Protein AF-A0A662HIK4-F1 (afdb_monomer_lite)

Sequence (220 aa):
MFCTTVKAVEYELTYYFEDDFKYANDTEASVNWYIYRSTGDSFNEIVWDPVNTYVHLVKPARYKAAAIYLRNFDMADYIMWKVDFTAYIGGGTGADGLAVAFYHDLGVSSPGWTLGVSGIPGYFIEIDTWKNDWDPLAHHIALMEYSADTAPLHVFAQGLNIRGKWLYVSVTFIREVVTDNIAQGKLTLIVWDNADLVNKEPAGNVIVNETITASFSMDY

Secondary structure (DSSP, 8-state):
-----------------------SSHHHHTTTEEEEESS--TTTEEEEETTTTEEEEE-S-SS--EEEEESS--GGG-SEEEEEEEEE--STT--SEEEEEEEE-S----SSTTTTTTTSSEEEEEEE-S--TT-SSSSEEEEEES-TTSPPSEEEEES---TTSEEEEEEEEEEEEEETTEEEEEEEEEEEEEEETTTTEEEEEEEEEEEEEEEEES--

Foldseek 3Di:
DDDDDPPPPPPPPDDDDDDLQQDPDPVRVVVFKDKAWAVPPQVFAFDADNVLSHTRNGDQDPWTAIDIDTPPDQPLVDQKDKDKDKDAQEDHVSDFWAKDWHLWDDYFDTGHLQNRGAQTFGKIWTQGQDDDPPDPAHTFTAIDGRGSPDDGPGTQDHPDDQHRAIKIKMWMWGFPDDDPQKTKGKIWIWMARHADSVVRGGDHDTPGTDIDIDITRNPD

pLDDT: mean 86.76, std 14.75, range [25.84, 98.81]

Structure (mmCIF, N/CA/C/O backbone):
data_AF-A0A662HIK4-F1
#
_entry.id   AF-A0A662HIK4-F1
#
loop_
_atom_site.group_PDB
_atom_site.id
_atom_site.type_symbol
_atom_site.label_atom_id
_atom_site.label_alt_id
_atom_site.label_comp_id
_atom_site.label_asym_id
_atom_site.label_entity_id
_atom_site.label_seq_id
_atom_site.pdbx_PDB_ins_code
_atom_site.Cartn_x
_atom_site.Cartn_y
_atom_site.Cartn_z
_atom_site.occupancy
_atom_site.B_iso_or_equiv
_atom_site.auth_seq_id
_atom_site.auth_comp_id
_atom_site.auth_asym_id
_atom_site.auth_atom_id
_atom_site.pdbx_PDB_model_num
ATOM 1 N N . MET A 1 1 ? -47.473 6.037 25.472 1.00 36.62 1 MET A N 1
ATOM 2 C CA . MET A 1 1 ? -46.050 5.650 25.430 1.00 36.62 1 MET A CA 1
ATOM 3 C C . MET A 1 1 ? -45.811 5.064 24.053 1.00 36.62 1 MET A C 1
ATOM 5 O O . MET A 1 1 ? -46.271 3.963 23.798 1.00 36.62 1 MET A O 1
ATOM 9 N N . PHE A 1 2 ? -45.237 5.840 23.138 1.00 25.84 2 PHE A N 1
ATOM 10 C CA . PHE A 1 2 ? -44.900 5.356 21.801 1.00 25.84 2 PHE A CA 1
ATOM 11 C C . PHE A 1 2 ? -43.383 5.229 21.741 1.00 25.84 2 PHE A C 1
ATOM 13 O O . PHE A 1 2 ? -42.669 6.226 21.774 1.00 25.84 2 PHE A O 1
ATOM 20 N N . CYS A 1 3 ? -42.915 3.984 21.759 1.00 35.88 3 CYS A N 1
ATOM 21 C CA . CYS A 1 3 ? -41.560 3.626 21.380 1.00 35.88 3 CYS A CA 1
ATOM 22 C C . CYS A 1 3 ? -41.577 3.437 19.864 1.00 35.88 3 CYS A C 1
ATOM 24 O O . CYS A 1 3 ? -42.293 2.571 19.365 1.00 35.88 3 CYS A O 1
ATOM 26 N N . THR A 1 4 ? -40.818 4.260 19.147 1.00 32.38 4 THR A N 1
ATOM 27 C CA . THR A 1 4 ? -40.453 3.982 17.761 1.00 32.38 4 THR A CA 1
ATOM 28 C C . THR A 1 4 ? -38.984 3.605 17.763 1.00 32.38 4 THR A C 1
ATOM 30 O O . THR A 1 4 ? -38.119 4.433 18.038 1.00 32.38 4 THR A O 1
ATOM 33 N N . THR A 1 5 ? -38.709 2.341 17.462 1.00 45.66 5 THR A N 1
ATOM 34 C CA . THR A 1 5 ? -37.396 1.908 16.995 1.00 45.66 5 THR A CA 1
ATOM 35 C C . THR A 1 5 ? -37.256 2.395 15.559 1.00 45.66 5 THR A C 1
ATOM 37 O O . THR A 1 5 ? -37.870 1.841 14.648 1.00 45.66 5 THR A O 1
ATOM 40 N N . VAL A 1 6 ? -36.469 3.448 15.347 1.00 35.94 6 VAL A N 1
ATOM 41 C CA . VAL A 1 6 ? -35.973 3.776 14.010 1.00 35.94 6 VAL A CA 1
ATOM 42 C C . VAL A 1 6 ? -34.852 2.780 13.722 1.00 35.94 6 VAL A C 1
ATOM 44 O O . VAL A 1 6 ? -33.756 2.910 14.258 1.00 35.94 6 VAL A O 1
ATOM 47 N N . LYS A 1 7 ? -35.125 1.748 12.915 1.00 43.22 7 LYS A N 1
ATOM 48 C CA . LYS A 1 7 ? -34.046 1.052 12.208 1.00 43.22 7 LYS A CA 1
ATOM 49 C C . LYS A 1 7 ? -33.527 2.040 11.171 1.00 43.22 7 LYS A C 1
ATOM 51 O O . LYS A 1 7 ? -34.227 2.313 10.198 1.00 43.22 7 LYS A O 1
ATOM 56 N N . ALA A 1 8 ? -32.345 2.600 11.410 1.00 43.69 8 ALA A N 1
ATOM 57 C CA . ALA A 1 8 ? -31.583 3.218 10.342 1.00 43.69 8 ALA A CA 1
ATOM 58 C C . ALA A 1 8 ? -31.366 2.132 9.283 1.00 43.69 8 ALA A C 1
ATOM 60 O O . ALA A 1 8 ? -30.779 1.087 9.555 1.00 43.69 8 ALA A O 1
ATOM 61 N N . VAL A 1 9 ? -31.963 2.329 8.114 1.00 45.00 9 VAL A N 1
ATOM 62 C CA . VAL A 1 9 ? -31.600 1.572 6.924 1.00 45.00 9 VAL A CA 1
ATOM 63 C C . VAL A 1 9 ? -30.271 2.183 6.501 1.00 45.00 9 VAL A C 1
ATOM 65 O O . VAL A 1 9 ? -30.260 3.281 5.948 1.00 45.00 9 VAL A O 1
ATOM 68 N N . GLU A 1 10 ? -29.159 1.547 6.869 1.00 49.81 10 GLU A N 1
ATOM 69 C CA . GLU A 1 10 ? -27.852 1.883 6.309 1.00 49.81 10 GLU A CA 1
ATOM 70 C C . GLU A 1 10 ? -27.924 1.578 4.814 1.00 49.81 10 GLU A C 1
ATOM 72 O O . GLU A 1 10 ? -27.966 0.424 4.391 1.00 49.81 10 GLU A O 1
ATOM 77 N N . TYR A 1 11 ? -28.038 2.627 4.005 1.00 46.00 11 TYR A N 1
ATOM 78 C CA . TYR A 1 11 ? -27.732 2.516 2.592 1.00 46.00 11 TYR A CA 1
ATOM 79 C C . TYR A 1 11 ? -26.212 2.418 2.497 1.00 46.00 11 TYR A C 1
ATOM 81 O O . TYR A 1 11 ? -25.514 3.419 2.635 1.00 46.00 11 TYR A O 1
ATOM 89 N N . GLU A 1 12 ? -25.709 1.200 2.314 1.00 54.81 12 GLU A N 1
ATOM 90 C CA . GLU A 1 12 ? -24.317 0.958 1.957 1.00 54.81 12 GLU A CA 1
ATOM 91 C C . GLU A 1 12 ? -24.123 1.439 0.514 1.00 54.81 12 GLU A C 1
ATOM 93 O O . GLU A 1 12 ? -24.486 0.768 -0.454 1.00 54.81 12 GLU A O 1
ATOM 98 N N . LEU A 1 13 ? -23.653 2.676 0.364 1.00 50.91 13 LEU A N 1
ATOM 99 C CA . LEU A 1 13 ? -23.265 3.223 -0.928 1.00 50.91 13 LEU A CA 1
ATOM 100 C C . LEU A 1 13 ? -21.768 2.960 -1.106 1.00 50.91 13 LEU A C 1
ATOM 102 O O . LEU A 1 13 ? -20.933 3.806 -0.795 1.00 50.91 13 LEU A O 1
ATOM 106 N N . THR A 1 14 ? -21.436 1.753 -1.557 1.00 53.88 14 THR A N 1
ATOM 107 C CA . THR A 1 14 ? -20.053 1.373 -1.857 1.00 53.88 14 THR A CA 1
ATOM 108 C C . THR A 1 14 ? -19.684 1.886 -3.241 1.00 53.88 14 THR A C 1
ATOM 110 O O . THR A 1 14 ? -20.231 1.440 -4.251 1.00 53.88 14 THR A O 1
ATOM 113 N N . TYR A 1 15 ? -18.753 2.835 -3.293 1.00 54.06 15 TYR A N 1
ATOM 114 C CA . TYR A 1 15 ? -18.101 3.238 -4.531 1.00 54.06 15 TYR A CA 1
ATOM 115 C C . TYR A 1 15 ? -16.828 2.413 -4.698 1.00 54.06 15 TYR A C 1
ATOM 117 O O . TYR A 1 15 ? -15.906 2.521 -3.893 1.00 54.06 15 TYR A O 1
ATOM 125 N N . TYR A 1 16 ? -16.779 1.592 -5.744 1.00 60.00 16 TYR A N 1
ATOM 126 C CA . TYR A 1 16 ? -15.549 0.931 -6.160 1.00 60.00 16 TYR A CA 1
ATOM 127 C C . TYR A 1 16 ? -14.823 1.847 -7.139 1.00 60.00 16 TYR A C 1
ATOM 129 O O . TYR A 1 16 ? -15.382 2.227 -8.170 1.00 60.00 16 TYR A O 1
ATOM 137 N N . PHE A 1 17 ? -13.587 2.211 -6.808 1.00 59.94 17 PHE A N 1
ATOM 138 C CA . PHE A 1 17 ? -12.664 2.769 -7.782 1.00 59.94 17 PHE A CA 1
ATOM 139 C C . PHE A 1 17 ? -11.705 1.661 -8.202 1.00 59.94 17 PHE A C 1
ATOM 141 O O . PHE A 1 17 ? -10.741 1.353 -7.506 1.00 59.94 17 PHE A O 1
ATOM 148 N N . GLU A 1 18 ? -12.022 1.029 -9.325 1.00 63.12 18 GLU A N 1
ATOM 149 C CA . GLU A 1 18 ? -11.153 0.061 -9.981 1.00 63.12 18 GLU A CA 1
ATOM 150 C C . GLU A 1 18 ? -10.459 0.780 -11.129 1.00 63.12 18 GLU A C 1
ATOM 152 O O . GLU A 1 18 ? -11.112 1.265 -12.056 1.00 63.12 18 GLU A O 1
ATOM 157 N N . ASP A 1 19 ? -9.137 0.880 -11.066 1.00 65.50 19 ASP A N 1
ATOM 158 C CA . ASP A 1 19 ? -8.368 1.443 -12.161 1.00 65.50 19 ASP A CA 1
ATOM 159 C C . ASP A 1 19 ? -7.109 0.629 -12.424 1.00 65.50 19 ASP A C 1
ATOM 161 O O . ASP A 1 19 ? -6.298 0.346 -11.545 1.00 65.50 19 ASP A O 1
ATOM 165 N N . ASP A 1 20 ? -6.954 0.290 -13.694 1.00 63.75 20 ASP A N 1
ATOM 166 C CA . ASP A 1 20 ? -5.900 -0.552 -14.228 1.00 63.75 20 ASP A CA 1
ATOM 167 C C . ASP A 1 20 ? -4.735 0.276 -14.770 1.00 63.75 20 ASP A C 1
ATOM 169 O O . ASP A 1 20 ? -4.147 -0.109 -15.773 1.00 63.75 20 ASP A O 1
ATOM 173 N N . PHE A 1 21 ? -4.452 1.456 -14.208 1.00 72.56 21 PHE A N 1
ATOM 174 C CA . PHE A 1 21 ? -3.399 2.378 -14.665 1.00 72.56 21 PHE A CA 1
ATOM 175 C C . PHE A 1 21 ? -3.215 2.414 -16.200 1.00 72.56 21 PHE A C 1
ATOM 177 O O . PHE A 1 21 ? -2.095 2.353 -16.717 1.00 72.56 21 PHE A O 1
ATOM 184 N N . LYS A 1 22 ? -4.318 2.499 -16.957 1.00 75.69 22 LYS A N 1
ATOM 185 C CA . LYS A 1 22 ? -4.314 2.513 -18.435 1.00 75.69 22 LYS A CA 1
ATOM 186 C C . LYS A 1 22 ? -4.099 3.929 -18.963 1.00 75.69 22 LYS A C 1
ATOM 188 O O . LYS A 1 22 ? -4.866 4.411 -19.788 1.00 75.69 22 LYS A O 1
ATOM 193 N N . TYR A 1 23 ? -3.057 4.590 -18.474 1.00 77.94 23 TYR A N 1
ATOM 194 C CA . TYR A 1 23 ? -2.758 5.979 -18.800 1.00 77.94 23 TYR A CA 1
ATOM 195 C C . TYR A 1 23 ? -1.612 6.092 -19.800 1.00 77.94 23 TYR A C 1
ATOM 197 O O . TYR A 1 23 ? -0.612 5.378 -19.717 1.00 77.94 23 TYR A O 1
ATOM 205 N N . ALA A 1 24 ? -1.725 7.037 -20.731 1.00 81.44 24 ALA A N 1
ATOM 206 C CA . ALA A 1 24 ? -0.663 7.345 -21.682 1.00 81.44 24 ALA A CA 1
ATOM 207 C C . ALA A 1 24 ? 0.402 8.287 -21.093 1.00 81.44 24 ALA A C 1
ATOM 209 O O . ALA A 1 24 ? 1.521 8.346 -21.605 1.00 81.44 24 ALA A O 1
ATOM 210 N N . ASN A 1 25 ? 0.056 9.069 -20.065 1.00 83.25 25 ASN A N 1
ATOM 211 C CA . ASN A 1 25 ? 0.940 10.044 -19.423 1.00 83.25 25 ASN A CA 1
ATOM 212 C C . ASN A 1 25 ? 0.406 10.496 -18.049 1.00 83.25 25 ASN A C 1
ATOM 214 O O . ASN A 1 25 ? -0.735 10.229 -17.680 1.00 83.25 25 ASN A O 1
ATOM 218 N N . ASP A 1 26 ? 1.233 11.247 -17.320 1.00 84.25 26 ASP A N 1
ATOM 219 C CA . ASP A 1 26 ? 0.899 11.775 -15.994 1.00 84.25 26 ASP A CA 1
ATOM 220 C C . ASP A 1 26 ? -0.298 12.726 -15.985 1.00 84.25 26 ASP A C 1
ATOM 222 O O . ASP A 1 26 ? -1.017 12.757 -14.994 1.00 84.25 26 ASP A O 1
ATOM 226 N N . THR A 1 27 ? -0.530 13.517 -17.039 1.00 88.44 27 THR A N 1
ATOM 227 C CA . THR A 1 27 ? -1.678 14.441 -17.080 1.00 88.44 27 THR A CA 1
ATOM 228 C C . THR A 1 27 ? -2.993 13.673 -17.055 1.00 88.44 27 THR A C 1
ATOM 230 O O . THR A 1 27 ? -3.920 14.077 -16.358 1.00 88.44 27 THR A O 1
ATOM 233 N N . GLU A 1 28 ? -3.054 12.555 -17.773 1.00 87.50 28 GLU A N 1
ATOM 234 C CA . GLU A 1 28 ? -4.212 11.664 -17.782 1.00 87.50 28 GLU A CA 1
ATOM 235 C C . GLU A 1 28 ? -4.398 10.980 -16.421 1.00 87.50 28 GLU A C 1
ATOM 237 O O . GLU A 1 28 ? -5.475 11.058 -15.833 1.00 87.50 28 GLU A O 1
ATOM 242 N N . ALA A 1 29 ? -3.323 10.412 -15.865 1.00 84.19 29 ALA A N 1
ATOM 243 C CA . ALA A 1 29 ? -3.350 9.770 -14.551 1.00 84.19 29 ALA A CA 1
ATOM 244 C C . ALA A 1 29 ? -3.718 10.751 -13.421 1.00 84.19 29 ALA A C 1
ATOM 246 O O . ALA A 1 29 ? -4.433 10.394 -12.483 1.00 84.19 29 ALA A O 1
ATOM 247 N N . SER A 1 30 ? -3.290 12.013 -13.531 1.00 86.00 30 SER A N 1
ATOM 248 C CA . SER A 1 30 ? -3.495 13.052 -12.510 1.00 86.00 30 SER A CA 1
ATOM 249 C C . SER A 1 30 ? -4.956 13.461 -12.309 1.00 86.00 30 SER A C 1
ATOM 251 O O . SER A 1 30 ? -5.265 14.220 -11.387 1.00 86.00 30 SER A O 1
ATOM 253 N N . VAL A 1 31 ? -5.872 12.988 -13.157 1.00 86.38 31 VAL A N 1
ATOM 254 C CA . VAL A 1 31 ? -7.315 13.150 -12.936 1.00 86.38 31 VAL A CA 1
ATOM 255 C C . VAL A 1 31 ? -7.748 12.390 -11.681 1.00 86.38 31 VAL A C 1
ATOM 257 O O . VAL A 1 31 ? -8.483 12.940 -10.863 1.00 86.38 31 VAL A O 1
ATOM 260 N N . ASN A 1 32 ? -7.228 11.175 -11.497 1.00 85.69 32 ASN A N 1
ATOM 261 C CA . ASN A 1 32 ? -7.620 10.271 -10.415 1.00 85.69 32 ASN A CA 1
ATOM 262 C C . ASN A 1 32 ? -6.533 10.082 -9.358 1.00 85.69 32 ASN A C 1
ATOM 264 O O . ASN A 1 32 ? -6.835 9.644 -8.255 1.00 85.69 32 ASN A O 1
ATOM 268 N N . TRP A 1 33 ? -5.284 10.436 -9.659 1.00 88.94 33 TRP A N 1
ATOM 269 C CA . TRP A 1 33 ? -4.151 10.111 -8.803 1.00 88.94 33 TRP A CA 1
ATOM 270 C C . TRP A 1 33 ? -3.277 11.333 -8.499 1.00 88.94 33 TRP A C 1
ATOM 272 O O . TRP A 1 33 ? -2.987 12.148 -9.370 1.00 88.94 33 TRP A O 1
ATOM 282 N N . TYR A 1 34 ? -2.815 11.477 -7.261 1.00 91.94 34 TYR A N 1
ATOM 283 C CA . TYR A 1 34 ? -1.637 12.285 -6.965 1.00 91.94 34 TYR A CA 1
ATOM 284 C C . TYR A 1 34 ? -0.390 11.448 -7.227 1.00 91.94 34 TYR A C 1
ATOM 286 O O . TYR A 1 34 ? -0.319 10.301 -6.798 1.00 91.94 34 TYR A O 1
ATOM 294 N N . ILE A 1 35 ? 0.587 12.027 -7.925 1.00 92.31 35 ILE A N 1
ATOM 295 C CA . ILE A 1 35 ? 1.822 11.355 -8.331 1.00 92.31 35 ILE A CA 1
ATOM 296 C C . ILE A 1 35 ? 2.995 12.059 -7.661 1.00 92.31 35 ILE A C 1
ATOM 298 O O . ILE A 1 35 ? 3.234 13.242 -7.913 1.00 92.31 35 ILE A O 1
ATOM 302 N N . TYR A 1 36 ? 3.756 11.318 -6.864 1.00 96.12 36 TYR A N 1
ATOM 303 C CA . TYR A 1 36 ? 4.944 11.815 -6.185 1.00 96.12 36 TYR A CA 1
ATOM 304 C C . TYR A 1 36 ? 6.166 10.990 -6.572 1.00 96.12 36 TYR A C 1
ATOM 306 O O . TYR A 1 36 ? 6.155 9.760 -6.543 1.00 96.12 36 TYR A O 1
ATOM 314 N N . ARG A 1 37 ? 7.244 11.690 -6.927 1.00 96.62 37 ARG A N 1
ATOM 315 C CA . ARG A 1 37 ? 8.542 11.115 -7.289 1.00 96.62 37 ARG A CA 1
ATOM 316 C C . ARG A 1 37 ? 9.593 11.710 -6.372 1.00 96.62 37 ARG A C 1
ATOM 318 O O . ARG A 1 37 ? 9.736 12.931 -6.351 1.00 96.62 37 ARG A O 1
ATOM 325 N N . SER A 1 38 ? 10.325 10.875 -5.642 1.00 96.62 38 SER A N 1
ATOM 326 C CA . SER A 1 38 ? 11.284 11.359 -4.642 1.00 96.62 38 SER A CA 1
ATOM 327 C C . SER A 1 38 ? 12.459 12.111 -5.270 1.00 96.62 38 SER A C 1
ATOM 329 O O . SER A 1 38 ? 12.955 13.085 -4.706 1.00 96.62 38 SER A O 1
ATOM 331 N N . THR A 1 39 ? 12.876 11.700 -6.473 1.00 94.19 39 THR A N 1
ATOM 332 C CA . THR A 1 39 ? 14.000 12.304 -7.206 1.00 94.19 39 THR A CA 1
ATOM 333 C C . THR A 1 39 ? 13.569 13.080 -8.450 1.00 94.19 39 THR A C 1
ATOM 335 O O . THR A 1 39 ? 14.413 13.654 -9.137 1.00 94.19 39 THR A O 1
ATOM 338 N N . GLY A 1 40 ? 12.268 13.102 -8.757 1.00 93.75 40 GLY A N 1
ATOM 339 C CA . GLY A 1 40 ? 11.739 13.675 -9.997 1.00 93.75 40 GLY A CA 1
ATOM 340 C C . GLY A 1 40 ? 12.100 12.871 -11.255 1.00 93.75 40 GLY A C 1
ATOM 341 O O . GLY A 1 40 ? 11.970 13.379 -12.369 1.00 93.75 40 GLY A O 1
ATOM 342 N N . ASP A 1 41 ? 12.561 11.626 -11.106 1.00 94.88 41 ASP A N 1
ATOM 343 C CA . ASP A 1 41 ? 13.050 10.805 -12.213 1.00 94.88 41 ASP A CA 1
ATOM 344 C C . ASP A 1 41 ? 11.897 10.082 -12.915 1.00 94.88 41 ASP A C 1
ATOM 346 O O . ASP A 1 41 ? 11.571 8.938 -12.611 1.00 94.88 41 ASP A O 1
ATOM 350 N N . SER A 1 42 ? 11.298 10.744 -13.902 1.00 92.12 42 SER A N 1
ATOM 351 C CA . SER A 1 42 ? 10.190 10.193 -14.698 1.00 92.12 42 SER A CA 1
ATOM 352 C C . SER A 1 42 ? 10.538 8.947 -15.526 1.00 92.12 42 SER A C 1
ATOM 354 O O . SER A 1 42 ? 9.637 8.309 -16.065 1.00 92.12 42 SER A O 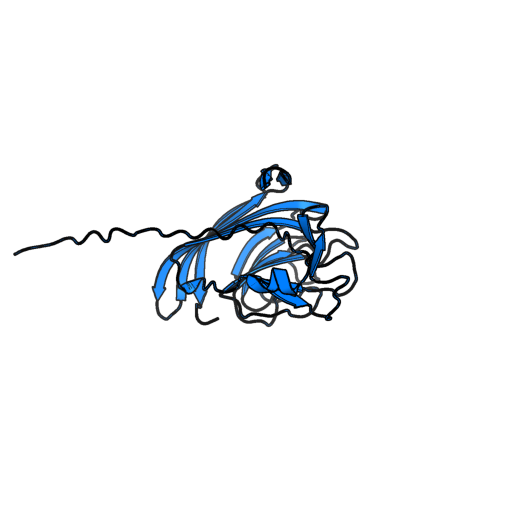1
ATOM 356 N N . PHE A 1 43 ? 11.814 8.555 -15.627 1.00 93.38 43 PHE A N 1
ATOM 357 C CA . PHE A 1 43 ? 12.202 7.321 -16.316 1.00 93.38 43 PHE A CA 1
ATOM 358 C C . PHE A 1 43 ? 12.184 6.093 -15.408 1.00 93.38 43 PHE A C 1
ATOM 360 O O . PHE A 1 43 ? 12.119 4.969 -15.929 1.00 93.38 43 PHE A O 1
ATOM 367 N N . ASN A 1 44 ? 12.260 6.298 -14.088 1.00 95.06 44 ASN A N 1
ATOM 368 C CA . ASN A 1 44 ? 12.425 5.236 -13.095 1.00 95.06 44 ASN A CA 1
ATOM 369 C C . ASN A 1 44 ? 11.428 5.292 -11.933 1.00 95.06 44 ASN A C 1
ATOM 371 O O . ASN A 1 44 ? 11.272 4.278 -11.265 1.00 95.06 44 ASN A O 1
ATOM 375 N N . GLU A 1 45 ? 10.771 6.422 -11.688 1.00 95.31 45 GLU A N 1
ATOM 376 C CA . GLU A 1 45 ? 9.742 6.607 -10.660 1.00 95.31 45 GLU A CA 1
ATOM 377 C C . GLU A 1 45 ? 8.410 6.843 -11.365 1.00 95.31 45 GLU A C 1
ATOM 379 O O . GLU A 1 45 ? 8.333 7.699 -12.244 1.00 95.31 45 GLU A O 1
ATOM 384 N N . ILE A 1 46 ? 7.377 6.090 -10.994 1.00 93.25 46 ILE A N 1
ATOM 385 C CA . ILE A 1 46 ? 6.036 6.135 -11.597 1.00 93.25 46 ILE A CA 1
ATOM 386 C C . ILE A 1 46 ? 6.094 6.069 -13.124 1.00 93.25 46 ILE A C 1
ATOM 388 O O . ILE A 1 46 ? 5.985 7.081 -13.825 1.00 93.25 46 ILE A O 1
ATOM 392 N N . VAL A 1 47 ? 6.303 4.856 -13.632 1.00 91.12 47 VAL A N 1
ATOM 393 C CA . VAL A 1 47 ? 6.377 4.592 -15.069 1.00 91.12 47 VAL A CA 1
ATOM 394 C C . VAL A 1 47 ? 5.276 3.634 -15.476 1.00 91.12 47 VAL A C 1
ATOM 396 O O . VAL A 1 47 ? 5.255 2.483 -15.042 1.00 91.12 47 VAL A O 1
ATOM 399 N N . TRP A 1 48 ? 4.400 4.106 -16.352 1.00 88.75 48 TRP A N 1
ATOM 400 C CA . TRP A 1 48 ? 3.325 3.309 -16.928 1.00 88.75 48 TRP A CA 1
ATOM 401 C C . TRP A 1 48 ? 3.893 2.324 -17.952 1.00 88.75 48 TRP A C 1
ATOM 403 O O . TRP A 1 48 ? 4.642 2.716 -18.852 1.00 88.75 48 TRP A O 1
ATOM 413 N N . ASP A 1 49 ? 3.545 1.047 -17.812 1.00 86.25 49 ASP A N 1
ATOM 414 C CA . ASP A 1 49 ? 3.823 0.013 -18.803 1.00 86.25 49 ASP A CA 1
ATOM 415 C C . ASP A 1 49 ? 2.528 -0.274 -19.580 1.00 86.25 49 ASP A C 1
ATOM 417 O O . ASP A 1 49 ? 1.705 -1.076 -19.135 1.00 86.25 49 ASP A O 1
ATOM 421 N N . PRO A 1 50 ? 2.307 0.371 -20.740 1.00 80.81 50 PRO A N 1
ATOM 422 C CA . PRO A 1 50 ? 1.069 0.203 -21.497 1.00 80.81 50 PRO A CA 1
ATOM 423 C C . PRO A 1 50 ? 0.948 -1.182 -22.147 1.00 80.81 50 PRO A C 1
ATOM 425 O O . PRO A 1 50 ? -0.129 -1.533 -22.621 1.00 80.81 50 PRO A O 1
ATOM 428 N N . VAL A 1 51 ? 2.035 -1.961 -22.203 1.00 84.12 51 VAL A N 1
ATOM 429 C CA . VAL A 1 51 ? 2.025 -3.311 -22.781 1.00 84.12 51 VAL A CA 1
ATOM 430 C C . VAL A 1 51 ? 1.486 -4.302 -21.762 1.00 84.12 51 VAL A C 1
ATOM 432 O O . VAL A 1 51 ? 0.610 -5.100 -22.086 1.00 84.12 51 VAL A O 1
ATOM 435 N N . ASN A 1 52 ? 1.994 -4.234 -20.532 1.00 82.69 52 ASN A N 1
ATOM 436 C CA . ASN A 1 52 ? 1.596 -5.146 -19.463 1.00 82.69 52 ASN A CA 1
ATOM 437 C C . ASN A 1 52 ? 0.485 -4.583 -18.563 1.00 82.69 52 ASN A C 1
ATOM 439 O O . ASN A 1 52 ? -0.044 -5.299 -17.717 1.00 82.69 52 ASN A O 1
ATOM 443 N N . THR A 1 53 ? 0.097 -3.321 -18.764 1.00 82.69 53 THR A N 1
ATOM 444 C CA . THR A 1 53 ? -0.985 -2.623 -18.047 1.00 82.69 53 THR A CA 1
ATOM 445 C C . THR A 1 53 ? -0.789 -2.568 -16.531 1.00 82.69 53 THR A C 1
ATOM 447 O O . THR A 1 53 ? -1.734 -2.716 -15.764 1.00 82.69 53 THR A O 1
ATOM 450 N N . TYR A 1 54 ? 0.453 -2.357 -16.093 1.00 85.00 54 TYR A N 1
ATOM 451 C CA . TYR A 1 54 ? 0.774 -2.062 -14.698 1.00 85.00 54 TYR A CA 1
ATOM 452 C C . TYR A 1 54 ? 1.623 -0.796 -14.592 1.00 85.00 54 TYR A C 1
ATOM 454 O O . TYR A 1 54 ? 2.195 -0.299 -15.568 1.00 85.00 54 TYR A O 1
ATOM 462 N N . VAL A 1 55 ? 1.752 -0.299 -13.367 1.00 89.75 55 VAL A N 1
ATOM 463 C CA . VAL A 1 55 ? 2.682 0.768 -13.019 1.00 89.75 55 VAL A CA 1
ATOM 464 C C . VAL A 1 55 ? 3.936 0.212 -12.370 1.00 89.75 55 VAL A C 1
ATOM 466 O O . VAL A 1 55 ? 3.879 -0.597 -11.447 1.00 89.75 55 VAL A O 1
ATOM 469 N N . HIS A 1 56 ? 5.088 0.712 -12.797 1.00 92.19 56 HIS A N 1
ATOM 470 C CA . HIS A 1 56 ? 6.288 0.651 -11.980 1.00 92.19 56 HIS A CA 1
ATOM 471 C C . HIS A 1 56 ? 6.270 1.822 -11.001 1.00 92.19 56 HIS A C 1
ATOM 473 O O . HIS A 1 56 ? 6.536 2.953 -11.414 1.00 92.19 56 HIS A O 1
ATOM 479 N N . LEU A 1 57 ? 5.990 1.568 -9.717 1.00 93.44 57 LEU A N 1
ATOM 480 C CA . LEU A 1 57 ? 6.218 2.587 -8.685 1.00 93.44 57 LEU A CA 1
ATOM 481 C C . LEU A 1 57 ? 7.687 3.016 -8.719 1.00 93.44 57 LEU A C 1
ATOM 483 O O . LEU A 1 57 ? 8.002 4.195 -8.868 1.00 93.44 57 LEU A O 1
ATOM 487 N N . VAL A 1 58 ? 8.580 2.026 -8.725 1.00 94.69 58 VAL A N 1
ATOM 488 C CA . VAL A 1 58 ? 9.995 2.205 -9.036 1.00 94.69 58 VAL A CA 1
ATOM 489 C C . VAL A 1 58 ? 10.470 1.110 -9.989 1.00 94.69 58 VAL A C 1
ATOM 491 O O . VAL A 1 58 ? 10.085 -0.055 -9.873 1.00 94.69 58 VAL A O 1
ATOM 494 N N . LYS A 1 59 ? 11.310 1.468 -10.959 1.00 93.75 59 LYS A N 1
ATOM 495 C CA . LYS A 1 59 ? 12.070 0.494 -11.754 1.00 93.75 59 LYS A CA 1
ATOM 496 C C . LYS A 1 59 ? 13.289 -0.008 -10.969 1.00 93.75 59 LYS A C 1
ATOM 498 O O . LYS A 1 59 ? 13.676 0.637 -9.997 1.00 93.75 59 LYS A O 1
ATOM 503 N N . PRO A 1 60 ? 13.953 -1.096 -11.415 1.00 92.44 60 PRO A N 1
ATOM 504 C CA . PRO A 1 60 ? 15.213 -1.591 -10.844 1.00 92.44 60 PRO A CA 1
ATOM 505 C C . PRO A 1 60 ? 16.400 -0.613 -10.999 1.00 92.44 60 PRO A C 1
ATOM 507 O O . PRO A 1 60 ? 17.366 -0.872 -11.717 1.00 92.44 60 PRO A O 1
ATOM 510 N N . ALA A 1 61 ? 16.330 0.525 -10.316 1.00 91.88 61 ALA A N 1
ATOM 511 C CA . ALA A 1 61 ? 17.308 1.599 -10.291 1.00 91.88 61 ALA A CA 1
ATOM 512 C C . ALA A 1 61 ? 17.631 1.962 -8.837 1.00 91.88 61 ALA A C 1
ATOM 514 O O . ALA A 1 61 ? 16.825 1.776 -7.929 1.00 91.88 61 ALA A O 1
ATOM 515 N N . ARG A 1 62 ? 18.847 2.462 -8.602 1.00 91.38 62 ARG A N 1
ATOM 516 C CA . ARG A 1 62 ? 19.300 2.801 -7.247 1.00 91.38 62 ARG A CA 1
ATOM 517 C C . ARG A 1 62 ? 18.589 4.045 -6.728 1.00 91.38 62 ARG A C 1
ATOM 519 O O . ARG A 1 62 ? 18.434 5.005 -7.481 1.00 91.38 62 ARG A O 1
ATOM 526 N N . TYR A 1 63 ? 18.287 4.032 -5.430 1.00 91.94 63 TYR A N 1
ATOM 527 C CA . TYR A 1 63 ? 17.773 5.178 -4.681 1.00 91.94 63 TYR A CA 1
ATOM 528 C C . TYR A 1 63 ? 16.544 5.802 -5.346 1.00 91.94 63 TYR A C 1
ATOM 530 O O . TYR A 1 63 ? 16.565 6.968 -5.736 1.00 91.94 63 TYR A O 1
ATOM 538 N N . LYS A 1 64 ? 15.489 4.996 -5.496 1.00 95.75 64 LYS A N 1
ATOM 539 C CA . LYS A 1 64 ? 14.186 5.435 -5.996 1.00 95.75 64 LYS A CA 1
ATOM 540 C C . LYS A 1 64 ? 13.110 5.211 -4.949 1.00 95.75 64 LYS A C 1
ATOM 542 O O . LYS A 1 64 ? 13.116 4.190 -4.270 1.00 95.75 64 LYS A O 1
ATOM 547 N N . ALA A 1 65 ? 12.207 6.175 -4.854 1.00 96.69 65 ALA A N 1
ATOM 548 C CA . ALA A 1 65 ? 10.973 6.091 -4.093 1.00 96.69 65 ALA A CA 1
ATOM 549 C C . ALA A 1 65 ? 9.901 6.888 -4.821 1.00 96.69 65 ALA A C 1
ATOM 551 O O . ALA A 1 65 ? 10.156 7.929 -5.436 1.00 96.69 65 ALA A O 1
ATOM 552 N N . ALA A 1 66 ? 8.683 6.385 -4.755 1.00 96.88 66 ALA A N 1
ATOM 553 C CA . ALA A 1 66 ? 7.559 7.023 -5.392 1.00 96.88 66 ALA A CA 1
ATOM 554 C C . ALA A 1 66 ? 6.277 6.637 -4.674 1.00 96.88 66 ALA A C 1
ATOM 556 O O . ALA A 1 66 ? 6.194 5.554 -4.097 1.00 96.88 66 ALA A O 1
ATOM 557 N N . ALA A 1 67 ? 5.285 7.511 -4.751 1.00 96.00 67 ALA A N 1
ATOM 558 C CA . ALA A 1 67 ? 3.986 7.276 -4.153 1.00 96.00 67 ALA A CA 1
ATOM 559 C C . ALA A 1 67 ? 2.884 7.727 -5.109 1.00 96.00 67 ALA A C 1
ATOM 561 O O . ALA A 1 67 ? 3.025 8.715 -5.840 1.00 9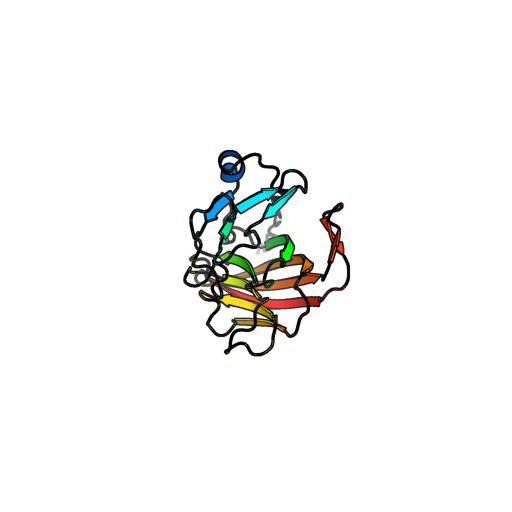6.00 67 ALA A O 1
ATOM 562 N N . ILE A 1 68 ? 1.790 6.972 -5.104 1.00 92.94 68 ILE A N 1
ATOM 563 C CA . ILE A 1 68 ? 0.565 7.293 -5.822 1.00 92.94 68 ILE A CA 1
ATOM 564 C C . ILE A 1 68 ? -0.566 7.273 -4.798 1.00 92.94 68 ILE A C 1
ATOM 566 O O . ILE A 1 68 ? -0.715 6.287 -4.082 1.00 92.94 68 ILE A O 1
ATOM 570 N N . TYR A 1 69 ? -1.366 8.337 -4.753 1.00 91.69 69 TYR A N 1
ATOM 571 C CA . TYR A 1 69 ? -2.520 8.442 -3.854 1.00 91.69 69 TYR A CA 1
ATOM 572 C C . TYR A 1 69 ? -3.791 8.705 -4.638 1.00 91.69 69 TYR A C 1
ATOM 574 O O . TYR A 1 69 ? -3.778 9.491 -5.587 1.00 91.69 69 TYR A O 1
ATOM 582 N N . LEU A 1 70 ? -4.892 8.079 -4.234 1.00 89.06 70 LEU A N 1
ATOM 583 C CA . LEU A 1 70 ? -6.196 8.314 -4.843 1.00 89.06 70 LEU A CA 1
ATOM 584 C C . LEU A 1 70 ? -6.651 9.760 -4.581 1.00 89.06 70 LEU A C 1
ATOM 586 O O . LEU A 1 70 ? -6.511 10.283 -3.477 1.00 89.06 70 LEU A O 1
ATOM 590 N N . ARG A 1 71 ? -7.181 10.425 -5.608 1.00 86.44 71 ARG A N 1
ATOM 591 C CA . ARG A 1 71 ? -7.787 11.759 -5.506 1.00 86.44 71 ARG A CA 1
ATOM 592 C C . ARG A 1 71 ? -9.258 11.663 -5.145 1.00 86.44 71 ARG A C 1
ATOM 594 O O . ARG A 1 71 ? -9.929 10.699 -5.491 1.00 86.44 71 ARG A O 1
ATOM 601 N N . ASN A 1 72 ? -9.773 12.745 -4.560 1.00 81.12 72 ASN A N 1
ATOM 602 C CA . ASN A 1 72 ? -11.201 12.934 -4.284 1.00 81.12 72 ASN A CA 1
ATOM 603 C C . ASN A 1 72 ? -11.807 11.811 -3.427 1.00 81.12 72 ASN A C 1
ATOM 605 O O . ASN A 1 72 ? -12.979 11.474 -3.577 1.00 81.12 72 ASN A O 1
ATOM 609 N N . PHE A 1 73 ? -10.991 11.235 -2.550 1.00 79.62 73 PHE A N 1
ATOM 610 C CA . PHE A 1 73 ? -11.380 10.171 -1.648 1.00 79.62 73 PHE A CA 1
ATOM 611 C C . PHE A 1 73 ? -10.830 10.490 -0.263 1.00 79.62 73 PHE A C 1
ATOM 613 O O . PHE A 1 73 ? -9.622 10.660 -0.110 1.00 79.62 73 PHE A O 1
ATOM 620 N N . ASP A 1 74 ? -11.723 10.586 0.717 1.00 85.06 74 ASP A N 1
ATOM 621 C CA . ASP A 1 74 ? -11.377 10.701 2.128 1.00 85.06 74 ASP A CA 1
ATOM 622 C C . ASP A 1 74 ? -11.851 9.429 2.840 1.00 85.06 74 ASP A C 1
ATOM 624 O O . ASP A 1 74 ? -13.038 9.100 2.843 1.00 85.06 74 ASP A O 1
ATOM 628 N N . MET A 1 75 ? -10.910 8.680 3.417 1.00 85.75 75 MET A N 1
ATOM 629 C CA . MET A 1 75 ? -11.201 7.431 4.125 1.00 85.75 75 MET A CA 1
ATOM 630 C C . MET A 1 75 ? -12.028 7.652 5.395 1.00 85.75 75 MET A C 1
ATOM 632 O O . MET A 1 75 ? -12.679 6.714 5.863 1.00 85.75 75 MET A O 1
ATOM 636 N N . ALA A 1 76 ? -12.015 8.856 5.972 1.00 85.81 76 ALA A N 1
ATOM 637 C CA . ALA A 1 76 ? -12.773 9.181 7.175 1.00 85.81 76 ALA A CA 1
ATOM 638 C C . ALA A 1 76 ? -14.290 9.228 6.921 1.00 85.81 76 ALA A C 1
ATOM 640 O O . ALA A 1 76 ? -15.077 8.972 7.839 1.00 85.81 76 ALA A O 1
ATOM 641 N N . ASP A 1 77 ? -14.716 9.457 5.677 1.00 86.00 77 ASP A N 1
ATOM 642 C CA . ASP A 1 77 ? -16.135 9.526 5.313 1.00 86.00 77 ASP A CA 1
ATOM 643 C C . ASP A 1 77 ? -16.830 8.155 5.334 1.00 86.00 77 ASP A C 1
ATOM 645 O O . ASP A 1 77 ? -18.056 8.072 5.453 1.00 86.00 77 ASP A O 1
ATOM 649 N N . TYR A 1 78 ? -16.068 7.059 5.281 1.00 86.50 78 TYR A N 1
ATOM 650 C CA . TYR A 1 78 ? -16.607 5.712 5.111 1.00 86.50 78 TYR A CA 1
ATOM 651 C C . TYR A 1 78 ? -16.485 4.869 6.384 1.00 86.50 78 TYR A C 1
ATOM 653 O O . TYR A 1 78 ? -15.497 4.911 7.114 1.00 86.50 78 TYR A O 1
ATOM 661 N N . ILE A 1 79 ? -17.520 4.068 6.660 1.00 90.19 79 ILE A N 1
ATOM 662 C CA . ILE A 1 79 ? -17.490 3.064 7.738 1.00 90.19 79 ILE A CA 1
ATOM 663 C C . ILE A 1 79 ? -16.590 1.890 7.344 1.00 90.19 79 ILE A C 1
ATOM 665 O O . ILE A 1 79 ? -15.940 1.306 8.203 1.00 90.19 79 ILE A O 1
ATOM 669 N N . MET A 1 80 ? -16.532 1.560 6.056 1.00 91.06 80 MET A N 1
ATOM 670 C CA . MET A 1 80 ? -15.651 0.532 5.526 1.00 91.06 80 MET A CA 1
ATOM 671 C C . MET A 1 80 ? -14.879 1.072 4.333 1.00 91.06 80 MET A C 1
ATOM 673 O O . MET A 1 80 ? -15.457 1.703 3.450 1.00 91.06 80 MET A O 1
ATOM 677 N N . TRP A 1 81 ? -13.597 0.738 4.270 1.00 90.75 81 TRP A N 1
ATOM 678 C CA . TRP A 1 81 ? -12.814 0.842 3.048 1.00 90.75 81 TRP A CA 1
ATOM 679 C C . TRP A 1 81 ? -12.056 -0.458 2.805 1.00 90.75 81 TRP A C 1
ATOM 681 O O . TRP A 1 81 ? -11.723 -1.200 3.734 1.00 90.75 81 TRP A O 1
ATOM 691 N N . LYS A 1 82 ? -11.807 -0.738 1.527 1.00 92.31 82 LYS A N 1
ATOM 692 C CA . LYS A 1 82 ? -11.054 -1.900 1.074 1.00 92.31 82 LYS A CA 1
ATOM 693 C C . LYS A 1 82 ? -10.129 -1.497 -0.061 1.00 92.31 82 LYS A C 1
ATOM 695 O O . LYS A 1 82 ? -10.556 -0.808 -0.984 1.00 92.31 82 LYS A O 1
ATOM 700 N N . VAL A 1 83 ? -8.887 -1.954 0.012 1.00 91.62 83 VAL A N 1
ATOM 701 C CA . VAL A 1 83 ? -7.891 -1.807 -1.045 1.00 91.62 83 VAL A CA 1
ATOM 702 C C . VAL A 1 83 ? -7.417 -3.197 -1.432 1.00 91.62 83 VAL A C 1
ATOM 704 O O . VAL A 1 83 ? -6.847 -3.916 -0.611 1.00 91.62 83 VAL A O 1
ATOM 707 N N . ASP A 1 84 ? -7.659 -3.551 -2.687 1.00 92.50 84 ASP A N 1
ATOM 708 C CA . ASP A 1 84 ? -7.148 -4.761 -3.312 1.00 92.50 84 ASP A CA 1
ATOM 709 C C . ASP A 1 84 ? -6.154 -4.368 -4.399 1.00 92.50 84 ASP A C 1
ATOM 711 O O . ASP A 1 84 ? -6.439 -3.504 -5.229 1.00 92.50 84 ASP A O 1
ATOM 715 N N . PHE A 1 85 ? -4.980 -4.989 -4.406 1.00 91.62 85 PHE A N 1
ATOM 716 C CA . PHE A 1 85 ? -4.002 -4.751 -5.459 1.00 91.62 85 PHE A CA 1
ATOM 717 C C . PHE A 1 85 ? -3.094 -5.952 -5.681 1.00 91.62 85 PHE A C 1
ATOM 719 O O . PHE A 1 85 ? -2.869 -6.790 -4.806 1.00 91.62 85 PHE A O 1
ATOM 726 N N . THR A 1 86 ? -2.537 -5.996 -6.887 1.00 93.62 86 THR A N 1
ATOM 727 C CA . THR A 1 86 ? -1.491 -6.938 -7.262 1.00 93.62 86 THR A CA 1
ATOM 728 C C . THR A 1 86 ? -0.159 -6.204 -7.345 1.00 93.62 86 THR A C 1
ATOM 730 O O . THR A 1 86 ? -0.054 -5.182 -8.022 1.00 93.62 86 THR A O 1
ATOM 733 N N . ALA A 1 87 ? 0.866 -6.715 -6.669 1.00 92.88 87 ALA A N 1
ATOM 734 C CA . ALA A 1 87 ? 2.190 -6.101 -6.631 1.00 92.88 87 ALA A CA 1
ATOM 735 C C . ALA A 1 87 ? 3.290 -7.115 -6.925 1.00 92.88 87 ALA A C 1
ATOM 737 O O . ALA A 1 87 ? 3.206 -8.274 -6.537 1.00 92.88 87 ALA A O 1
ATOM 738 N N . TYR A 1 88 ? 4.358 -6.659 -7.571 1.00 92.69 88 TYR A N 1
ATOM 739 C CA . TYR A 1 88 ? 5.589 -7.422 -7.731 1.00 92.69 88 TYR A CA 1
ATOM 740 C C . TYR A 1 88 ? 6.739 -6.644 -7.109 1.00 92.69 88 TYR A C 1
ATOM 742 O O . TYR A 1 88 ? 6.998 -5.506 -7.500 1.00 92.69 88 TYR A O 1
ATOM 750 N N . ILE A 1 89 ? 7.461 -7.272 -6.180 1.00 90.50 89 ILE A N 1
ATOM 751 C CA . ILE A 1 89 ? 8.648 -6.678 -5.559 1.00 90.50 89 ILE A CA 1
ATOM 752 C C . ILE A 1 89 ? 9.866 -7.492 -5.991 1.00 90.50 89 ILE A C 1
ATOM 754 O O . ILE A 1 89 ? 10.043 -8.643 -5.594 1.00 90.50 89 ILE A O 1
ATOM 758 N N . GLY A 1 90 ? 10.715 -6.923 -6.845 1.00 85.62 90 GLY A N 1
ATOM 759 C CA . GLY A 1 90 ? 11.877 -7.630 -7.380 1.00 85.62 90 GLY A CA 1
ATOM 760 C C . GLY A 1 90 ? 12.689 -6.819 -8.389 1.00 85.62 90 GLY A C 1
ATOM 761 O O . GLY A 1 90 ? 12.417 -5.651 -8.640 1.00 85.62 90 GLY A O 1
ATOM 762 N N . GLY A 1 91 ? 13.699 -7.463 -8.983 1.00 79.81 91 GLY A N 1
ATOM 763 C CA . GLY A 1 91 ? 14.707 -6.791 -9.812 1.00 79.81 91 GLY A CA 1
ATOM 764 C C . GLY A 1 91 ? 15.793 -6.103 -8.972 1.00 79.81 91 GLY A C 1
ATOM 765 O O . GLY A 1 91 ? 15.576 -5.740 -7.819 1.00 79.81 91 GLY A O 1
ATOM 766 N N . GLY A 1 92 ? 17.004 -5.962 -9.522 1.00 78.75 92 GLY A N 1
ATOM 767 C CA . GLY A 1 92 ? 18.147 -5.443 -8.760 1.00 78.75 92 GLY A CA 1
ATOM 768 C C . GLY A 1 92 ? 18.444 -6.294 -7.517 1.00 78.75 92 GLY A C 1
ATOM 769 O O . GLY A 1 92 ? 18.608 -7.508 -7.622 1.00 78.75 92 GLY A O 1
ATOM 770 N N . THR A 1 93 ? 18.507 -5.664 -6.341 1.00 78.75 93 THR A N 1
ATOM 771 C CA . THR A 1 93 ? 18.658 -6.346 -5.040 1.00 78.75 93 THR A CA 1
ATOM 772 C C . THR A 1 93 ? 17.336 -6.900 -4.499 1.00 78.75 93 THR A C 1
ATOM 774 O O . THR A 1 93 ? 17.362 -7.710 -3.572 1.00 78.75 93 THR A O 1
ATOM 777 N N . GLY A 1 94 ? 16.194 -6.492 -5.066 1.00 78.50 94 GLY A N 1
ATOM 778 C CA . GLY A 1 94 ? 14.857 -6.790 -4.553 1.00 78.50 94 GLY A CA 1
ATOM 779 C C . GLY A 1 94 ? 14.542 -6.089 -3.230 1.00 78.50 94 GLY A C 1
ATOM 780 O O . GLY A 1 94 ? 13.858 -6.683 -2.413 1.00 78.50 94 GLY A O 1
ATOM 781 N N . ALA A 1 95 ? 15.104 -4.897 -3.021 1.00 85.62 95 ALA A N 1
ATOM 782 C CA . ALA A 1 95 ? 14.921 -4.014 -1.870 1.00 85.62 95 ALA A CA 1
ATOM 783 C C . ALA A 1 95 ? 14.326 -2.674 -2.349 1.00 85.62 95 ALA A C 1
ATOM 785 O O . ALA A 1 95 ? 14.489 -2.337 -3.523 1.00 85.62 95 ALA A O 1
ATOM 786 N N . ASP A 1 96 ? 13.698 -1.868 -1.498 1.00 89.31 96 ASP A N 1
ATOM 787 C CA . ASP A 1 96 ? 13.532 -2.054 -0.045 1.00 89.31 96 ASP A CA 1
ATOM 788 C C . ASP A 1 96 ? 12.166 -2.644 0.326 1.00 89.31 96 ASP A C 1
ATOM 790 O O . ASP A 1 96 ? 12.071 -3.470 1.229 1.00 89.31 96 ASP A O 1
ATOM 794 N N . GLY A 1 97 ? 11.125 -2.373 -0.459 1.00 92.75 97 GLY A N 1
ATOM 795 C CA . GLY A 1 97 ? 9.801 -2.944 -0.236 1.00 92.75 97 GLY A CA 1
ATOM 796 C C . GLY A 1 97 ? 8.700 -2.137 -0.905 1.00 92.75 97 GLY A C 1
ATOM 797 O O . GLY A 1 97 ? 8.940 -1.410 -1.872 1.00 92.75 97 GLY A O 1
ATOM 798 N N . LEU A 1 98 ? 7.494 -2.278 -0.369 1.00 94.12 98 LEU A N 1
ATOM 799 C CA . LEU A 1 98 ? 6.296 -1.535 -0.751 1.00 94.12 98 LEU A CA 1
ATOM 800 C C . LEU A 1 98 ? 5.538 -1.136 0.516 1.00 94.12 98 LEU A C 1
ATOM 802 O O . LEU A 1 98 ? 5.563 -1.877 1.491 1.00 94.12 98 LEU A O 1
ATOM 806 N N . ALA A 1 99 ? 4.821 -0.017 0.486 1.00 96.31 99 ALA A N 1
ATOM 807 C CA . ALA A 1 99 ? 3.897 0.360 1.545 1.00 96.31 99 ALA A CA 1
ATOM 808 C C . ALA A 1 99 ? 2.495 0.629 0.985 1.00 96.31 99 ALA A C 1
ATOM 810 O O . ALA A 1 99 ? 2.344 1.106 -0.141 1.00 96.31 99 ALA A O 1
ATOM 811 N N . VAL A 1 100 ? 1.477 0.338 1.792 1.00 96.19 100 VAL A N 1
ATOM 812 C CA . VAL A 1 100 ? 0.079 0.715 1.550 1.00 96.19 100 VAL A CA 1
ATOM 813 C C . VAL A 1 100 ? -0.308 1.722 2.617 1.00 96.19 100 VAL A C 1
ATOM 815 O O . VAL A 1 100 ? -0.480 1.343 3.773 1.00 96.19 100 VAL A O 1
ATOM 818 N N . ALA A 1 101 ? -0.405 2.990 2.236 1.00 95.62 101 ALA A N 1
ATOM 819 C CA . ALA A 1 101 ? -0.704 4.083 3.152 1.00 95.62 101 ALA A CA 1
ATOM 820 C C . ALA A 1 101 ? -2.216 4.347 3.255 1.00 95.62 101 ALA A C 1
ATOM 822 O O . ALA A 1 101 ? -2.940 4.242 2.262 1.00 95.62 101 ALA A O 1
ATOM 823 N N . PHE A 1 102 ? -2.687 4.690 4.454 1.00 94.62 102 PHE A N 1
ATOM 824 C CA . PHE A 1 102 ? -4.078 5.048 4.750 1.00 94.62 102 PHE A CA 1
ATOM 825 C C . PHE A 1 102 ? -4.137 5.959 5.982 1.00 94.62 102 PHE A C 1
ATOM 827 O O . PHE A 1 102 ? -3.325 5.803 6.893 1.00 94.62 102 PHE A O 1
ATOM 834 N N . TYR A 1 103 ? -5.080 6.912 6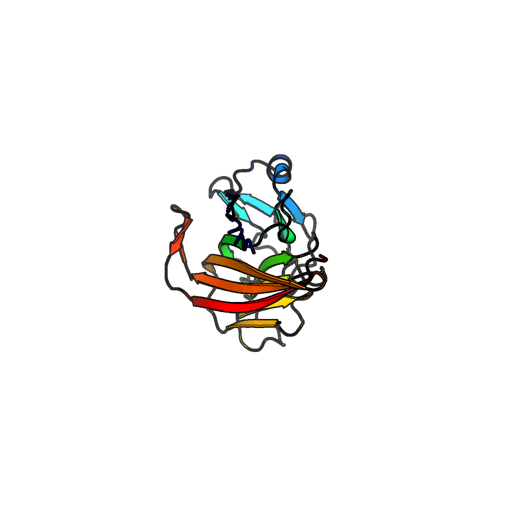.005 1.00 93.81 103 TYR A N 1
ATOM 835 C CA . TYR A 1 103 ? -5.038 8.063 6.928 1.00 93.81 103 TYR A CA 1
ATOM 836 C C . TYR A 1 103 ? -3.618 8.652 6.972 1.00 93.81 103 TYR A C 1
ATOM 838 O O . TYR A 1 103 ? -2.946 8.591 7.999 1.00 93.81 103 TYR A O 1
ATOM 846 N N . HIS A 1 104 ? -3.115 9.058 5.803 1.00 93.94 104 HIS A N 1
ATOM 847 C CA . HIS A 1 104 ? -1.721 9.434 5.575 1.00 93.94 104 HIS A CA 1
ATOM 848 C C . HIS A 1 104 ? -1.641 10.700 4.736 1.00 93.94 104 HIS A C 1
ATOM 850 O O . HIS A 1 104 ? -2.293 10.791 3.691 1.00 93.94 104 HIS A O 1
ATOM 856 N N . ASP A 1 105 ? -0.825 11.649 5.189 1.00 94.12 105 ASP A N 1
ATOM 857 C CA . ASP A 1 105 ? -0.575 12.899 4.485 1.00 94.12 105 ASP A CA 1
ATOM 858 C C . ASP A 1 105 ? 0.021 12.612 3.097 1.00 94.12 105 ASP A C 1
ATOM 860 O O . ASP A 1 105 ? 0.873 11.745 2.898 1.00 94.12 105 ASP A O 1
ATOM 864 N N . LEU A 1 106 ? -0.380 13.395 2.100 1.00 93.88 106 LEU A N 1
ATOM 865 C CA . LEU A 1 106 ? 0.098 13.197 0.735 1.00 93.88 106 LEU A CA 1
ATOM 866 C C . LEU A 1 106 ? 1.581 13.572 0.594 1.00 93.88 106 LEU A C 1
ATOM 868 O O . LEU A 1 106 ? 1.974 14.715 0.841 1.00 93.88 106 LEU A O 1
ATOM 872 N N . GLY A 1 107 ? 2.401 12.659 0.075 1.00 95.50 107 GLY A N 1
ATOM 873 C CA . GLY A 1 107 ? 3.789 12.969 -0.247 1.00 95.50 107 GLY A CA 1
ATOM 874 C C . GLY A 1 107 ? 4.628 11.754 -0.605 1.00 95.50 107 GLY A C 1
ATOM 875 O O . GLY A 1 107 ? 4.139 10.647 -0.758 1.00 95.50 107 GLY A O 1
ATOM 876 N N . VAL A 1 108 ? 5.930 11.962 -0.754 1.00 97.44 108 VAL A N 1
ATOM 877 C CA . VAL A 1 108 ? 6.885 10.857 -0.814 1.00 97.44 108 VAL A CA 1
ATOM 878 C C . VAL A 1 108 ? 8.135 11.259 -0.053 1.00 97.44 108 VAL A C 1
ATOM 880 O O . VAL A 1 108 ? 8.641 12.371 -0.220 1.00 97.44 108 VAL A O 1
ATOM 883 N N . SER A 1 109 ? 8.612 10.368 0.804 1.00 95.56 109 SER A N 1
ATOM 884 C CA . SER A 1 109 ? 9.864 10.542 1.529 1.00 95.56 109 SER A CA 1
ATOM 885 C C . SER A 1 109 ? 11.049 10.016 0.710 1.00 95.56 109 SER A C 1
ATOM 887 O O . SER A 1 109 ? 10.961 9.819 -0.507 1.00 95.56 109 SER A O 1
ATOM 889 N N . SER A 1 110 ? 12.206 9.844 1.346 1.00 93.94 110 SER A N 1
ATOM 890 C CA . SER A 1 110 ? 13.398 9.348 0.663 1.00 93.94 110 SER A CA 1
ATOM 891 C C . SER A 1 110 ? 13.232 7.913 0.123 1.00 93.94 110 SER A C 1
ATOM 893 O O . SER A 1 110 ? 12.316 7.182 0.507 1.00 93.94 110 SER A O 1
ATOM 895 N N . PRO A 1 111 ? 14.134 7.479 -0.769 1.00 93.56 111 PRO A N 1
ATOM 896 C CA . PRO A 1 111 ? 14.372 6.067 -1.060 1.00 93.56 111 PRO A CA 1
ATOM 897 C C . PRO A 1 111 ? 14.947 5.290 0.126 1.00 93.56 111 PRO A C 1
ATOM 899 O O . PRO A 1 111 ? 15.497 5.887 1.052 1.00 93.56 111 PRO A O 1
ATOM 902 N N . GLY A 1 112 ? 14.962 3.960 0.016 1.00 90.94 112 GLY A N 1
ATOM 903 C CA . GLY A 1 112 ? 15.593 3.095 1.009 1.00 90.94 112 GLY A CA 1
ATOM 904 C C . GLY A 1 112 ? 14.588 2.516 1.999 1.00 90.94 112 GLY A C 1
ATOM 905 O O . GLY A 1 112 ? 13.407 2.344 1.695 1.00 90.94 112 GLY A O 1
ATOM 906 N N . TRP A 1 113 ? 15.074 2.318 3.223 1.00 88.12 113 TRP A N 1
ATOM 907 C CA . TRP A 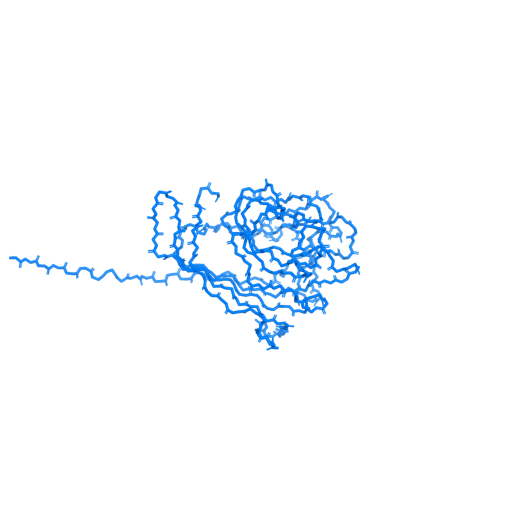1 113 ? 14.313 1.876 4.394 1.00 88.12 113 TRP A CA 1
ATOM 908 C C . TRP A 1 113 ? 13.062 2.715 4.689 1.00 88.12 113 TRP A C 1
ATOM 910 O O . TRP A 1 113 ? 12.163 2.256 5.374 1.00 88.12 113 TRP A O 1
ATOM 920 N N . THR A 1 114 ? 12.972 3.943 4.174 1.00 92.00 114 THR A N 1
ATOM 921 C CA . THR A 1 114 ? 11.803 4.801 4.380 1.00 92.00 114 THR A CA 1
ATOM 922 C C . THR A 1 114 ? 10.580 4.391 3.559 1.00 92.00 114 THR A C 1
ATOM 924 O O . THR A 1 114 ? 9.505 4.949 3.771 1.00 92.00 114 THR A O 1
ATOM 927 N N . LEU A 1 115 ? 10.745 3.490 2.578 1.00 93.81 115 LEU A N 1
ATOM 928 C CA . LEU A 1 115 ? 9.706 3.001 1.656 1.00 93.81 115 LEU A CA 1
ATOM 929 C C . LEU A 1 115 ? 8.903 4.105 0.937 1.00 93.81 115 LEU A C 1
ATOM 931 O O . LEU A 1 115 ? 7.835 3.850 0.388 1.00 93.81 115 LEU A O 1
ATOM 935 N N . GLY A 1 116 ? 9.412 5.340 0.926 1.00 95.19 116 GLY A N 1
ATOM 936 C CA . GLY A 1 116 ? 8.702 6.518 0.433 1.00 95.19 116 GLY A CA 1
ATOM 937 C C . GLY A 1 116 ? 7.611 7.063 1.365 1.00 95.19 116 GLY A C 1
ATOM 938 O O . GLY A 1 116 ? 6.966 8.034 0.982 1.00 95.19 116 GLY A O 1
ATOM 939 N N . VAL A 1 117 ? 7.421 6.514 2.572 1.00 95.81 117 VAL A N 1
ATOM 940 C CA . VAL A 1 117 ? 6.350 6.916 3.511 1.00 95.81 117 VAL A CA 1
ATOM 941 C C . VAL A 1 117 ? 6.848 7.429 4.866 1.00 95.81 117 VAL A C 1
ATOM 943 O O . VAL A 1 117 ? 6.133 8.193 5.509 1.00 95.81 117 VAL A O 1
ATOM 946 N N . SER A 1 118 ? 8.070 7.086 5.298 1.00 94.25 118 SER A N 1
ATOM 947 C CA . SER A 1 118 ? 8.567 7.519 6.616 1.00 94.25 118 SER A CA 1
ATOM 948 C C . SER A 1 118 ? 8.696 9.034 6.759 1.00 94.25 118 SER A C 1
ATOM 950 O O . SER A 1 118 ? 9.146 9.722 5.841 1.00 94.25 118 SER A O 1
ATOM 952 N N . GLY A 1 119 ? 8.379 9.540 7.949 1.00 94.25 119 GLY A N 1
ATOM 953 C CA . GLY A 1 119 ? 8.408 10.961 8.296 1.00 94.25 119 GLY A CA 1
ATOM 954 C C . GLY A 1 119 ? 7.195 11.747 7.796 1.00 94.25 119 GLY A C 1
ATOM 955 O O . GLY A 1 119 ? 7.133 12.957 8.017 1.00 94.25 119 GLY A O 1
ATOM 956 N N . ILE A 1 120 ? 6.246 11.077 7.139 1.00 95.62 120 ILE A N 1
ATOM 957 C CA . ILE A 1 120 ? 4.985 11.655 6.683 1.00 95.62 120 ILE A CA 1
ATOM 958 C C . ILE A 1 120 ? 3.880 11.160 7.633 1.00 95.62 120 ILE A C 1
ATOM 960 O O . ILE A 1 120 ? 3.775 9.946 7.832 1.00 95.62 120 ILE A O 1
ATOM 964 N N . PRO A 1 121 ? 3.102 12.062 8.262 1.00 95.44 121 PRO A N 1
ATOM 965 C CA . PRO A 1 121 ? 2.044 11.690 9.198 1.00 95.44 121 PRO A CA 1
ATOM 966 C C . PRO A 1 121 ? 1.068 10.660 8.631 1.00 95.44 121 PRO A C 1
ATOM 968 O O . PRO A 1 121 ? 0.655 10.767 7.481 1.00 95.44 121 PRO A O 1
ATOM 971 N N . GLY A 1 122 ? 0.725 9.662 9.450 1.00 95.50 122 GLY A N 1
ATOM 972 C CA . GLY A 1 122 ? -0.266 8.649 9.115 1.00 95.50 122 GLY A CA 1
ATOM 973 C C . GLY A 1 122 ? 0.160 7.207 9.324 1.00 95.50 122 GLY A C 1
ATOM 974 O O . GLY A 1 122 ? 1.194 6.925 9.937 1.00 95.50 122 GLY A O 1
ATOM 975 N N . TYR A 1 123 ? -0.648 6.295 8.786 1.00 97.38 123 TYR A N 1
ATOM 976 C CA . TYR A 1 123 ? -0.470 4.853 8.932 1.00 97.38 123 TYR A CA 1
ATOM 977 C C . TYR A 1 123 ? -0.164 4.187 7.601 1.00 97.38 123 TYR A C 1
ATOM 979 O O . TYR A 1 123 ? -0.576 4.632 6.526 1.00 97.38 123 TYR A O 1
ATOM 987 N N . PHE A 1 124 ? 0.557 3.076 7.677 1.00 97.75 124 PHE A N 1
ATOM 988 C CA . PHE A 1 124 ? 0.805 2.246 6.514 1.00 97.75 124 PHE A CA 1
ATOM 989 C C . PHE A 1 124 ? 1.049 0.795 6.904 1.00 97.75 124 PHE A C 1
ATOM 991 O O . PHE A 1 124 ? 1.517 0.491 8.001 1.00 97.75 124 PHE A O 1
ATOM 998 N N . ILE A 1 125 ? 0.741 -0.109 5.980 1.00 98.00 125 ILE A N 1
ATOM 999 C CA . ILE A 1 125 ? 1.237 -1.482 6.032 1.00 98.00 125 ILE A CA 1
ATOM 1000 C C . ILE A 1 125 ? 2.488 -1.545 5.173 1.00 98.00 125 ILE A C 1
ATOM 1002 O O . ILE A 1 125 ? 2.415 -1.310 3.965 1.00 98.00 125 ILE A O 1
ATOM 1006 N N . GLU A 1 126 ? 3.622 -1.865 5.782 1.00 95.12 126 GLU A N 1
ATOM 1007 C CA . GLU A 1 126 ? 4.847 -2.154 5.049 1.00 95.12 126 GLU A CA 1
ATOM 1008 C C . GLU A 1 126 ? 4.892 -3.618 4.626 1.00 95.12 126 GLU A C 1
ATOM 1010 O O . GLU A 1 126 ? 4.510 -4.519 5.369 1.00 95.12 126 GLU A O 1
ATOM 1015 N N . ILE A 1 127 ? 5.375 -3.840 3.414 1.00 94.69 127 ILE A N 1
ATOM 1016 C CA . ILE A 1 127 ? 5.794 -5.125 2.877 1.00 94.69 127 ILE A CA 1
ATOM 1017 C C . ILE A 1 127 ? 7.302 -4.996 2.699 1.00 94.69 127 ILE A C 1
ATOM 1019 O O . ILE A 1 127 ? 7.801 -4.637 1.625 1.00 94.69 127 ILE A O 1
ATOM 1023 N N . ASP A 1 128 ? 8.011 -5.209 3.802 1.00 91.38 128 ASP A N 1
ATOM 1024 C CA . ASP A 1 128 ? 9.447 -5.026 3.887 1.00 91.38 128 ASP A CA 1
ATOM 1025 C C . ASP A 1 128 ? 10.148 -6.242 3.282 1.00 91.38 128 ASP A C 1
ATOM 1027 O O . ASP A 1 128 ? 9.935 -7.401 3.653 1.00 91.38 128 ASP A O 1
ATOM 1031 N N . THR A 1 129 ? 11.002 -5.966 2.306 1.00 89.69 129 THR A N 1
ATOM 1032 C CA . THR A 1 129 ? 11.793 -6.982 1.634 1.00 89.69 129 THR A CA 1
ATOM 1033 C C . THR A 1 129 ? 13.262 -6.889 1.969 1.00 89.69 129 THR A C 1
ATOM 1035 O O . THR A 1 129 ? 14.011 -7.681 1.422 1.00 89.69 129 THR A O 1
ATOM 1038 N N . TRP A 1 130 ? 13.745 -6.000 2.823 1.00 80.81 130 TRP A N 1
ATOM 1039 C CA . TRP A 1 130 ? 15.154 -5.838 3.153 1.00 80.81 130 TRP A CA 1
ATOM 1040 C C . TRP A 1 130 ? 15.392 -5.831 4.658 1.00 80.81 130 TRP A C 1
ATOM 1042 O O . TRP A 1 130 ? 15.023 -4.910 5.361 1.00 80.81 130 TRP A O 1
ATOM 1052 N N . LYS A 1 131 ? 16.134 -6.833 5.140 1.00 73.00 131 LYS A N 1
ATOM 1053 C CA . LYS A 1 131 ? 16.535 -6.866 6.543 1.00 73.00 131 LYS A CA 1
ATOM 1054 C C . LYS A 1 131 ? 17.576 -5.775 6.827 1.00 73.00 131 LYS A C 1
ATOM 1056 O O . LYS A 1 131 ? 18.739 -5.927 6.441 1.00 73.00 131 LYS A O 1
ATOM 1061 N N . ASN A 1 132 ? 17.178 -4.743 7.552 1.00 67.94 132 ASN A N 1
ATOM 1062 C CA . ASN A 1 132 ? 18.061 -3.786 8.204 1.00 67.94 132 ASN A CA 1
ATOM 1063 C C . ASN A 1 132 ? 18.641 -4.377 9.500 1.00 67.94 132 ASN A C 1
ATOM 1065 O O . ASN A 1 132 ? 18.161 -5.379 10.036 1.00 67.94 132 ASN A O 1
ATOM 1069 N N . ASP A 1 133 ? 19.701 -3.759 10.025 1.00 63.34 133 ASP A N 1
ATOM 1070 C CA . ASP A 1 133 ? 20.418 -4.272 11.204 1.00 63.34 133 ASP A CA 1
ATOM 1071 C C . ASP A 1 133 ? 19.544 -4.352 12.474 1.00 63.34 133 ASP A C 1
ATOM 1073 O O . ASP A 1 133 ? 19.867 -5.111 13.391 1.00 63.34 133 ASP A O 1
ATOM 1077 N N . TRP A 1 134 ? 18.428 -3.617 12.516 1.00 62.56 134 TRP A N 1
ATOM 1078 C CA . TRP A 1 134 ? 17.499 -3.556 13.650 1.00 62.56 134 TRP A CA 1
ATOM 1079 C C . TRP A 1 134 ? 16.224 -4.398 13.474 1.00 62.56 134 TRP A C 1
ATOM 1081 O O . TRP A 1 134 ? 15.429 -4.473 14.411 1.00 62.56 134 TRP A O 1
ATOM 1091 N N . ASP A 1 135 ? 16.053 -5.088 12.340 1.00 57.91 135 ASP A N 1
ATOM 1092 C CA . ASP A 1 135 ? 14.834 -5.856 12.065 1.00 57.91 135 ASP A CA 1
ATOM 1093 C C . ASP A 1 135 ? 14.850 -7.242 12.736 1.00 57.91 135 ASP A C 1
ATOM 1095 O O . ASP A 1 135 ? 15.863 -7.962 12.670 1.00 57.91 135 ASP A O 1
ATOM 1099 N N . PRO A 1 136 ? 13.726 -7.670 13.351 1.00 52.06 136 PRO A N 1
ATOM 1100 C CA . PRO A 1 136 ? 13.670 -8.878 14.170 1.00 52.06 136 PRO A CA 1
ATOM 1101 C C . PRO A 1 136 ? 13.959 -10.173 13.385 1.00 52.06 136 PRO A C 1
ATOM 1103 O O . PRO A 1 136 ? 14.650 -11.041 13.920 1.00 52.06 136 PRO A O 1
ATOM 1106 N N . LEU A 1 137 ? 13.531 -10.300 12.118 1.00 59.16 137 LEU A N 1
ATOM 1107 C CA . LEU A 1 137 ? 13.869 -11.379 11.166 1.00 59.16 137 LEU A CA 1
ATOM 1108 C C . LEU A 1 137 ? 13.698 -10.876 9.714 1.00 59.16 137 LEU A C 1
ATOM 1110 O O . LEU A 1 137 ? 12.979 -9.919 9.478 1.00 59.16 137 LEU A O 1
ATOM 1114 N N . ALA A 1 138 ? 14.367 -11.501 8.735 1.00 71.12 138 ALA A N 1
ATOM 1115 C CA . ALA A 1 138 ? 14.332 -11.046 7.337 1.00 71.12 138 ALA A CA 1
ATOM 1116 C C . ALA A 1 138 ? 12.925 -11.120 6.709 1.00 71.12 138 ALA A C 1
ATOM 1118 O O . ALA A 1 138 ? 12.257 -12.133 6.884 1.00 71.12 138 ALA A O 1
ATOM 1119 N N . HIS A 1 139 ? 12.557 -10.093 5.931 1.00 85.88 139 HIS A N 1
ATOM 1120 C CA . HIS A 1 139 ? 11.293 -9.905 5.187 1.00 85.88 139 HIS A CA 1
ATOM 1121 C C . HIS A 1 139 ? 10.041 -10.058 6.056 1.00 85.88 139 HIS A C 1
ATOM 1123 O O . HIS A 1 139 ? 9.676 -11.168 6.466 1.00 85.88 139 HIS A O 1
ATOM 1129 N N . HIS A 1 140 ? 9.333 -8.961 6.284 1.00 90.81 140 HIS A N 1
ATOM 1130 C CA . HIS A 1 140 ? 8.159 -8.934 7.149 1.00 90.81 140 HIS A CA 1
ATOM 1131 C C . HIS A 1 140 ? 7.055 -8.049 6.585 1.00 90.81 140 HIS A C 1
ATOM 1133 O O . HIS A 1 140 ? 7.244 -7.299 5.630 1.00 90.81 140 HIS A O 1
ATOM 1139 N N . ILE A 1 141 ? 5.867 -8.208 7.157 1.00 95.38 141 ILE A N 1
ATOM 1140 C CA . ILE A 1 141 ? 4.705 -7.378 6.868 1.00 95.38 141 ILE A CA 1
ATOM 1141 C C . ILE A 1 141 ? 4.175 -6.860 8.195 1.00 95.38 141 ILE A C 1
ATOM 1143 O O . ILE A 1 141 ? 3.849 -7.655 9.085 1.00 95.38 141 ILE A O 1
ATOM 1147 N N . ALA A 1 142 ? 4.107 -5.543 8.337 1.00 95.75 142 ALA A N 1
ATOM 1148 C CA . ALA A 1 142 ? 3.774 -4.900 9.599 1.00 95.75 142 ALA A CA 1
ATOM 1149 C C . ALA A 1 142 ? 2.905 -3.657 9.403 1.00 95.75 142 ALA A C 1
ATOM 1151 O O . ALA A 1 142 ? 2.945 -3.004 8.364 1.00 95.75 142 ALA A O 1
ATOM 1152 N N . LEU A 1 143 ? 2.100 -3.355 10.419 1.00 98.00 143 LEU A N 1
ATOM 1153 C CA . LEU A 1 143 ? 1.395 -2.092 10.566 1.00 98.00 143 LEU A CA 1
ATOM 1154 C C . LEU A 1 143 ? 2.314 -1.091 11.265 1.00 98.00 143 LEU A C 1
ATOM 1156 O O . LEU A 1 143 ? 2.768 -1.343 12.384 1.00 98.00 143 LEU A O 1
ATOM 1160 N N . MET A 1 144 ? 2.501 0.057 10.632 1.00 96.50 144 MET A N 1
ATOM 1161 C CA . MET A 1 144 ? 3.376 1.132 11.077 1.00 96.50 144 MET A CA 1
ATOM 1162 C C . MET A 1 144 ? 2.597 2.437 11.245 1.00 96.50 144 MET A C 1
ATOM 1164 O O . MET A 1 144 ? 1.522 2.627 10.668 1.00 96.50 144 MET A O 1
ATOM 1168 N N . GLU A 1 145 ? 3.180 3.354 12.010 1.00 95.62 145 GLU A N 1
ATOM 1169 C CA . GLU A 1 145 ? 2.721 4.734 12.155 1.00 95.62 145 GLU A CA 1
ATOM 1170 C C . GLU A 1 145 ? 3.919 5.669 12.014 1.00 95.62 145 GLU A C 1
ATOM 1172 O O . GLU A 1 145 ? 4.954 5.458 12.649 1.00 95.62 145 GLU A O 1
ATOM 1177 N N . TYR A 1 146 ? 3.753 6.719 11.206 1.00 91.38 146 TYR A N 1
ATOM 1178 C CA . TYR A 1 146 ? 4.698 7.812 10.960 1.00 91.38 146 TYR A CA 1
ATOM 1179 C C . TYR A 1 146 ? 6.034 7.426 10.307 1.00 91.38 146 TYR A C 1
ATOM 1181 O O . TYR A 1 146 ? 6.496 8.123 9.407 1.00 91.38 146 TYR A O 1
ATOM 1189 N N . SER A 1 147 ? 6.690 6.349 10.733 1.00 88.31 147 SER A N 1
ATOM 1190 C CA . SER A 1 147 ? 8.015 5.968 10.252 1.00 88.31 147 SER A CA 1
ATOM 1191 C C . SER A 1 147 ? 8.234 4.462 10.258 1.00 88.31 147 SER A C 1
ATOM 1193 O O . SER A 1 147 ? 7.781 3.766 11.158 1.00 88.31 147 SER A O 1
ATOM 1195 N N . ALA A 1 148 ? 8.968 3.978 9.257 1.00 75.75 148 ALA A N 1
ATOM 1196 C CA . ALA A 1 148 ? 9.363 2.579 9.105 1.00 75.75 148 ALA A CA 1
ATOM 1197 C C . ALA A 1 148 ? 10.565 2.179 9.992 1.00 75.75 148 ALA A C 1
ATOM 1199 O O . ALA A 1 148 ? 10.943 1.018 10.030 1.00 75.75 148 ALA A O 1
ATOM 1200 N N . ASP A 1 149 ? 11.190 3.125 10.710 1.00 78.94 149 ASP A N 1
ATOM 1201 C CA . ASP A 1 149 ? 12.299 2.855 11.650 1.00 78.94 149 ASP A CA 1
ATOM 1202 C C . ASP A 1 149 ? 11.868 2.768 13.124 1.00 78.94 149 ASP A C 1
ATOM 1204 O O . ASP A 1 149 ? 12.712 2.652 14.019 1.00 78.94 149 ASP A O 1
ATOM 1208 N N . THR A 1 150 ? 10.567 2.844 13.401 1.00 82.38 150 THR A N 1
ATOM 1209 C CA . THR A 1 150 ? 10.021 2.705 14.752 1.00 82.38 150 THR A CA 1
ATOM 1210 C C . THR A 1 150 ? 9.520 1.284 14.993 1.00 82.38 150 THR A C 1
ATOM 1212 O O . THR A 1 150 ? 9.486 0.441 14.100 1.00 82.38 150 THR A O 1
ATOM 1215 N N . ALA A 1 151 ? 9.161 0.981 16.243 1.00 86.88 151 ALA A N 1
ATOM 1216 C CA . ALA A 1 151 ? 8.540 -0.299 16.538 1.00 86.88 151 ALA A CA 1
ATOM 1217 C C . ALA A 1 151 ? 7.167 -0.386 15.838 1.00 86.88 151 ALA A C 1
ATOM 1219 O O . ALA A 1 151 ? 6.370 0.545 15.985 1.00 86.88 151 ALA A O 1
ATOM 1220 N N . PRO A 1 152 ? 6.864 -1.498 15.146 1.00 92.25 152 PRO A N 1
ATOM 1221 C CA . PRO A 1 152 ? 5.571 -1.686 14.507 1.00 92.25 152 PRO A CA 1
ATOM 1222 C C . PRO A 1 152 ? 4.446 -1.674 15.540 1.00 92.25 152 PRO A C 1
ATOM 1224 O O . PRO A 1 152 ? 4.586 -2.215 16.641 1.00 92.25 152 PRO A O 1
ATOM 1227 N N . LEU A 1 153 ? 3.294 -1.130 15.149 1.00 95.94 153 LEU A N 1
ATOM 1228 C CA . LEU A 1 153 ? 2.057 -1.263 15.918 1.00 95.94 153 LEU A CA 1
ATOM 1229 C C . LEU A 1 153 ? 1.602 -2.726 15.966 1.00 95.94 153 LEU A C 1
ATOM 1231 O O . LEU A 1 153 ? 1.045 -3.172 16.969 1.00 95.94 153 LEU A O 1
ATOM 1235 N N . HIS A 1 154 ? 1.841 -3.473 14.882 1.00 96.94 154 HIS A N 1
ATOM 1236 C CA . HIS A 1 154 ? 1.559 -4.905 14.786 1.00 96.94 154 HIS A CA 1
ATOM 1237 C C . HIS A 1 154 ? 2.418 -5.566 13.704 1.00 96.94 154 HIS A C 1
ATOM 1239 O O . HIS A 1 154 ? 2.592 -4.998 12.631 1.00 96.94 154 HIS A O 1
ATOM 1245 N N . VAL A 1 155 ? 2.911 -6.782 13.946 1.00 95.88 155 VAL A N 1
ATOM 1246 C CA . VAL A 1 155 ? 3.609 -7.593 12.931 1.00 95.88 155 VAL A CA 1
ATOM 1247 C C . VAL A 1 155 ? 2.684 -8.722 12.498 1.00 95.88 155 VAL A C 1
ATOM 1249 O O . VAL A 1 155 ? 2.400 -9.616 13.291 1.00 95.88 155 VAL A O 1
ATOM 1252 N N . PHE A 1 156 ? 2.253 -8.705 11.237 1.00 96.81 156 PHE A N 1
ATOM 1253 C CA . PHE A 1 156 ? 1.372 -9.733 10.677 1.00 96.81 156 PHE A CA 1
ATOM 1254 C C . PHE A 1 156 ? 2.134 -11.011 10.322 1.00 96.81 156 PHE A C 1
ATOM 1256 O O . PHE A 1 156 ? 1.648 -12.124 10.518 1.00 96.81 156 PHE A O 1
ATOM 1263 N N . ALA A 1 157 ? 3.340 -10.866 9.772 1.00 94.06 157 ALA A N 1
ATOM 1264 C CA . ALA A 1 157 ? 4.181 -11.995 9.395 1.00 94.06 157 ALA A CA 1
ATOM 1265 C C . ALA A 1 157 ? 5.649 -11.587 9.245 1.00 94.06 157 ALA A C 1
ATOM 1267 O O . ALA A 1 157 ? 5.963 -10.434 8.973 1.00 94.06 157 ALA A O 1
ATOM 1268 N N . GLN A 1 158 ? 6.549 -12.558 9.394 1.00 91.81 158 GLN A N 1
ATOM 1269 C CA . GLN A 1 158 ? 8.002 -12.383 9.311 1.00 91.81 158 GLN A CA 1
ATOM 1270 C C . GLN A 1 158 ? 8.664 -13.648 8.753 1.00 91.81 158 GLN A C 1
ATOM 1272 O O . GLN A 1 158 ? 8.086 -14.736 8.835 1.00 91.81 158 GLN A O 1
ATOM 1277 N N . GLY A 1 159 ? 9.885 -13.537 8.223 1.00 86.62 159 GLY A N 1
ATOM 1278 C CA . GLY A 1 159 ? 10.591 -14.681 7.632 1.00 86.62 159 GLY A CA 1
ATOM 1279 C C . GLY A 1 159 ? 9.999 -15.111 6.290 1.00 86.62 159 GLY A C 1
ATOM 1280 O O . GLY A 1 159 ? 10.071 -16.289 5.930 1.00 86.62 159 GLY A O 1
ATOM 1281 N N . LEU A 1 160 ? 9.357 -14.183 5.581 1.00 86.69 160 LEU A N 1
ATOM 1282 C CA . LEU A 1 160 ? 8.621 -14.475 4.357 1.00 86.69 160 LEU A CA 1
ATOM 1283 C C . LEU A 1 160 ? 9.546 -14.586 3.139 1.00 86.69 160 LEU A C 1
ATOM 1285 O O . LEU A 1 160 ? 10.621 -14.002 3.084 1.00 86.69 160 LEU A O 1
ATOM 1289 N N . ASN A 1 161 ? 9.094 -15.309 2.111 1.00 85.44 161 ASN A N 1
ATOM 1290 C CA . ASN A 1 161 ? 9.731 -15.317 0.792 1.00 85.44 161 ASN A CA 1
ATOM 1291 C C . ASN A 1 161 ? 8.810 -14.643 -0.233 1.00 85.44 161 ASN A C 1
ATOM 1293 O O . ASN A 1 161 ? 8.029 -15.319 -0.913 1.00 85.44 161 ASN A O 1
ATOM 1297 N N . ILE A 1 162 ? 8.889 -13.312 -0.281 1.00 87.25 162 ILE A N 1
ATOM 1298 C CA . ILE A 1 162 ? 7.997 -12.426 -1.052 1.00 87.25 162 ILE A CA 1
ATOM 1299 C C . ILE A 1 162 ? 8.683 -11.729 -2.236 1.00 87.25 162 ILE A C 1
ATOM 1301 O O . ILE A 1 162 ? 8.008 -11.214 -3.123 1.00 87.25 162 ILE A O 1
ATOM 1305 N N . ARG A 1 163 ? 10.021 -11.745 -2.305 1.00 89.38 163 ARG A N 1
ATOM 1306 C CA . ARG A 1 163 ? 10.762 -11.182 -3.443 1.00 89.38 163 ARG A CA 1
ATOM 1307 C C . ARG A 1 163 ? 10.594 -12.039 -4.698 1.00 89.38 163 ARG A C 1
ATOM 1309 O O . ARG A 1 163 ? 10.624 -13.266 -4.641 1.00 89.38 163 ARG A O 1
ATOM 1316 N N . GLY A 1 164 ? 10.525 -11.382 -5.853 1.00 89.31 164 GLY A N 1
ATOM 1317 C CA . GLY A 1 164 ? 10.458 -12.039 -7.159 1.00 89.31 164 GLY A CA 1
ATOM 1318 C C . GLY A 1 164 ? 9.138 -12.765 -7.420 1.00 89.31 164 GLY A C 1
ATOM 1319 O O . GLY A 1 164 ? 9.071 -13.600 -8.320 1.00 89.31 164 GLY A O 1
ATOM 1320 N N . LYS A 1 165 ? 8.105 -12.463 -6.630 1.00 90.12 165 LYS A N 1
ATOM 1321 C CA . LYS A 1 165 ? 6.761 -13.014 -6.762 1.00 90.12 165 LYS A CA 1
ATOM 1322 C C . LYS A 1 165 ? 5.766 -11.892 -7.000 1.00 90.12 165 LYS A C 1
ATOM 1324 O O . LYS A 1 165 ? 5.950 -10.774 -6.522 1.00 90.12 165 LYS A O 1
ATOM 1329 N N . TRP A 1 166 ? 4.710 -12.224 -7.729 1.00 93.88 166 TRP A N 1
ATOM 1330 C CA . TRP A 1 166 ? 3.489 -11.438 -7.688 1.00 93.88 166 TRP A CA 1
ATOM 1331 C C . TRP A 1 166 ? 2.770 -11.748 -6.382 1.00 93.88 166 TRP A C 1
ATOM 1333 O O . TRP A 1 166 ? 2.696 -12.902 -5.980 1.00 93.88 166 TRP A O 1
ATOM 1343 N N . LEU A 1 167 ? 2.273 -10.723 -5.715 1.00 95.94 167 LEU A N 1
ATOM 1344 C CA . LEU A 1 167 ? 1.468 -10.822 -4.513 1.00 95.94 167 LEU A CA 1
ATOM 1345 C C . LEU A 1 167 ? 0.094 -10.265 -4.839 1.00 95.94 167 LEU A C 1
ATOM 1347 O O . LEU A 1 167 ? 0.004 -9.232 -5.503 1.00 95.94 167 LEU A O 1
ATOM 1351 N N . TYR A 1 168 ? -0.950 -10.910 -4.335 1.00 97.12 168 TYR A N 1
ATOM 1352 C CA . TYR A 1 168 ? -2.252 -10.270 -4.199 1.00 97.12 168 TYR A CA 1
ATOM 1353 C C . TYR A 1 168 ? -2.396 -9.819 -2.751 1.00 97.12 168 TYR A C 1
ATOM 1355 O O . TYR A 1 168 ? -2.189 -10.617 -1.835 1.00 97.12 168 TYR A O 1
ATOM 1363 N N . VAL A 1 169 ? -2.727 -8.552 -2.533 1.00 97.38 169 VAL A N 1
ATOM 1364 C CA . VAL A 1 169 ? -2.851 -7.956 -1.203 1.00 97.38 169 VAL A CA 1
ATOM 1365 C C . VAL A 1 169 ? -4.241 -7.362 -1.068 1.00 97.38 169 VAL A C 1
ATOM 1367 O O . VAL A 1 169 ? -4.677 -6.594 -1.921 1.00 97.38 169 VAL A O 1
ATOM 1370 N N . SER A 1 170 ? -4.915 -7.719 0.020 1.00 97.75 170 SER A N 1
ATOM 1371 C CA . SER A 1 170 ? -6.220 -7.194 0.397 1.00 97.75 170 SER A CA 1
ATOM 1372 C C . SER A 1 170 ? -6.135 -6.579 1.783 1.00 97.75 170 SER A C 1
ATOM 1374 O O . SER A 1 170 ? -5.814 -7.268 2.755 1.00 97.75 170 SER A O 1
ATOM 1376 N N . VAL A 1 171 ? -6.432 -5.288 1.877 1.00 98.00 171 VAL A N 1
ATOM 1377 C CA . VAL A 1 171 ? -6.513 -4.551 3.139 1.00 98.00 171 VAL A CA 1
ATOM 1378 C C . VAL A 1 171 ? -7.938 -4.059 3.299 1.00 98.00 171 VAL A C 1
ATOM 1380 O O . VAL A 1 171 ? -8.453 -3.366 2.428 1.00 98.00 171 VAL A O 1
ATOM 1383 N N . THR A 1 172 ? -8.593 -4.416 4.397 1.00 97.19 172 THR A N 1
ATOM 1384 C CA . THR A 1 172 ? -9.951 -3.955 4.708 1.00 97.19 172 THR A CA 1
ATOM 1385 C C . THR A 1 172 ? -9.980 -3.375 6.105 1.00 97.19 172 THR A C 1
ATOM 1387 O O . THR A 1 172 ? -9.531 -4.031 7.042 1.00 97.19 172 THR A O 1
ATOM 1390 N N . PHE A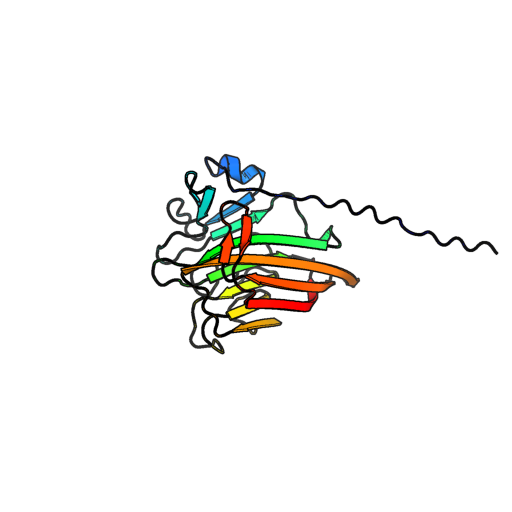 1 173 ? -10.568 -2.198 6.272 1.00 97.06 173 PHE A N 1
ATOM 1391 C CA . PHE A 1 173 ? -10.898 -1.674 7.590 1.00 97.06 173 PHE A CA 1
ATOM 1392 C C . PHE A 1 173 ? -12.398 -1.468 7.706 1.00 97.06 173 PHE A C 1
ATOM 1394 O O . PHE A 1 173 ? -13.014 -0.870 6.827 1.00 97.06 173 PHE A O 1
ATOM 1401 N N . ILE A 1 174 ? -12.973 -1.957 8.803 1.00 96.38 174 ILE A N 1
ATOM 1402 C CA . ILE A 1 174 ? -14.364 -1.715 9.179 1.00 96.38 174 ILE A CA 1
ATOM 1403 C C . ILE A 1 174 ? -14.352 -0.980 10.511 1.00 96.38 174 ILE A C 1
ATOM 1405 O O . ILE A 1 174 ? -13.978 -1.541 11.543 1.00 96.38 174 ILE A O 1
ATOM 1409 N N . ARG A 1 175 ? -14.764 0.280 10.478 1.00 95.12 175 ARG A N 1
ATOM 1410 C CA . ARG A 1 175 ? -14.903 1.148 11.637 1.00 95.12 175 ARG A CA 1
ATOM 1411 C C . ARG A 1 175 ? -16.116 0.732 12.459 1.00 95.12 175 ARG A C 1
ATOM 1413 O O . ARG A 1 175 ? -17.225 0.635 11.948 1.00 95.12 175 ARG A O 1
ATOM 1420 N N . GLU A 1 176 ? -15.905 0.542 13.751 1.00 96.44 176 GLU A N 1
ATOM 1421 C CA . GLU A 1 176 ? -16.953 0.200 14.715 1.00 96.44 176 GLU A CA 1
ATOM 1422 C C . GLU A 1 176 ? -17.389 1.437 15.512 1.00 96.44 176 GLU A C 1
ATOM 1424 O O . GLU A 1 176 ? -18.566 1.590 15.835 1.00 96.44 176 GLU A O 1
ATOM 1429 N N . VAL A 1 177 ? -16.453 2.344 15.816 1.00 95.75 177 VAL A N 1
ATOM 1430 C CA . VAL A 1 177 ? -16.724 3.561 16.590 1.00 95.75 177 VAL A CA 1
ATOM 1431 C C . VAL A 1 177 ? -15.763 4.691 16.218 1.00 95.75 177 VAL A C 1
ATOM 1433 O O . VAL A 1 177 ? -14.632 4.452 15.798 1.00 95.75 177 VAL A O 1
ATOM 1436 N N . VAL A 1 178 ? -16.222 5.931 16.390 1.00 95.69 178 VAL A N 1
ATOM 1437 C CA . VAL A 1 178 ? -15.380 7.133 16.397 1.00 95.69 178 VAL A CA 1
ATOM 1438 C C . VAL A 1 178 ? -15.480 7.783 17.769 1.00 95.69 178 VAL A C 1
ATOM 1440 O O . VAL A 1 178 ? -16.586 8.073 18.225 1.00 95.69 178 VAL A O 1
ATOM 1443 N N . THR A 1 179 ? -14.338 8.038 18.404 1.00 95.69 179 THR A N 1
ATOM 1444 C CA . THR A 1 179 ? -14.246 8.851 19.627 1.00 95.69 179 THR A CA 1
ATOM 1445 C C . THR A 1 179 ? -13.097 9.835 19.460 1.00 95.69 179 THR A C 1
ATOM 1447 O O . THR A 1 179 ? -11.997 9.404 19.142 1.00 95.69 179 THR A O 1
ATOM 1450 N N . ASP A 1 180 ? -13.346 11.134 19.640 1.00 94.00 180 ASP A N 1
ATOM 1451 C CA . ASP A 1 180 ? -12.321 12.189 19.555 1.00 94.00 180 ASP A CA 1
ATOM 1452 C C . ASP A 1 180 ? -11.446 12.107 18.285 1.00 94.00 180 ASP A C 1
ATOM 1454 O O . ASP A 1 180 ? -10.224 12.090 18.365 1.00 94.00 180 ASP A O 1
ATOM 1458 N N . ASN A 1 181 ? -12.079 12.002 17.108 1.00 92.88 181 ASN A N 1
ATOM 1459 C CA . ASN A 1 181 ? -11.429 11.816 15.797 1.00 92.88 181 ASN A CA 1
ATOM 1460 C C . ASN A 1 181 ? -10.574 10.545 15.643 1.00 92.88 181 ASN A C 1
ATOM 1462 O O . ASN A 1 181 ? -9.896 10.374 14.633 1.00 92.88 181 ASN A O 1
ATOM 1466 N N . ILE A 1 182 ? -10.667 9.598 16.575 1.00 95.25 182 ILE A N 1
ATOM 1467 C CA . ILE A 1 182 ? -10.028 8.288 16.461 1.00 95.25 182 ILE A CA 1
ATOM 1468 C C . ILE A 1 182 ? -11.059 7.280 15.959 1.00 95.25 182 ILE A C 1
ATOM 1470 O O . ILE A 1 182 ? -12.043 6.981 16.644 1.00 95.25 182 ILE A O 1
ATOM 1474 N N . ALA A 1 183 ? -10.826 6.734 14.767 1.00 95.75 183 ALA A N 1
ATOM 1475 C CA . ALA A 1 183 ? -11.579 5.610 14.230 1.00 95.75 183 ALA A CA 1
ATOM 1476 C C . ALA A 1 183 ? -11.061 4.307 14.839 1.00 95.75 183 ALA A C 1
ATOM 1478 O O . ALA A 1 183 ? -9.905 3.939 14.643 1.00 95.75 183 ALA A O 1
ATOM 1479 N N . GLN A 1 184 ? -11.921 3.582 15.547 1.00 97.56 184 GLN A N 1
ATOM 1480 C CA . GLN A 1 184 ? -11.601 2.268 16.100 1.00 97.56 184 GLN A CA 1
ATOM 1481 C C . GLN A 1 184 ? -12.422 1.203 15.386 1.00 97.56 184 GLN A C 1
ATOM 1483 O O . GLN A 1 184 ? -13.607 1.402 15.105 1.00 97.56 184 GLN A O 1
ATOM 1488 N N . GLY A 1 185 ? -11.803 0.067 15.087 1.00 97.75 185 GLY A N 1
ATOM 1489 C CA . GLY A 1 185 ? -12.480 -0.996 14.358 1.00 97.75 185 GLY A CA 1
ATOM 1490 C C . GLY A 1 185 ? -11.595 -2.193 14.059 1.00 97.75 185 GLY A C 1
ATOM 1491 O O . GLY A 1 185 ? -10.621 -2.463 14.767 1.00 97.75 185 GLY A O 1
ATOM 1492 N N . LYS A 1 186 ? -11.948 -2.919 12.999 1.00 98.56 186 LYS A N 1
ATOM 1493 C CA . LYS A 1 186 ? -11.279 -4.148 12.568 1.00 98.56 186 LYS A CA 1
ATOM 1494 C C . LYS A 1 186 ? -10.485 -3.910 11.297 1.00 98.56 186 LYS A C 1
ATOM 1496 O O . LYS A 1 186 ? -11.076 -3.650 10.255 1.00 98.56 186 LYS A O 1
ATOM 1501 N N . LEU A 1 187 ? -9.163 -4.043 11.383 1.00 98.69 187 LEU A N 1
ATOM 1502 C CA . LEU A 1 187 ? -8.272 -4.083 10.226 1.00 98.69 187 LEU A CA 1
ATOM 1503 C C . LEU A 1 187 ? -8.016 -5.546 9.866 1.00 98.69 187 LEU A C 1
ATOM 1505 O O . LEU A 1 187 ? -7.550 -6.312 10.704 1.00 98.69 187 LEU A O 1
ATOM 1509 N N . THR A 1 188 ? -8.312 -5.923 8.630 1.00 98.81 188 THR A N 1
ATOM 1510 C CA . THR A 1 188 ? -8.027 -7.245 8.071 1.00 98.81 188 THR A CA 1
ATOM 1511 C C . THR A 1 188 ? -6.999 -7.115 6.964 1.00 98.81 188 THR A C 1
ATOM 1513 O O . THR A 1 188 ? -7.189 -6.329 6.036 1.00 98.81 188 THR A O 1
ATOM 1516 N N . LEU A 1 189 ? -5.940 -7.914 7.055 1.00 98.81 189 LEU A N 1
ATOM 1517 C CA . LEU A 1 189 ? -4.936 -8.065 6.014 1.00 98.81 189 LEU A CA 1
ATOM 1518 C C . LEU A 1 189 ? -4.948 -9.508 5.516 1.00 98.81 189 LEU A C 1
ATOM 1520 O O . LEU A 1 189 ? -4.798 -10.450 6.300 1.00 98.81 189 LEU A O 1
ATOM 1524 N N . ILE A 1 190 ? -5.077 -9.672 4.202 1.00 98.62 190 ILE A N 1
ATOM 1525 C CA . ILE A 1 190 ? -4.903 -10.959 3.534 1.00 98.62 190 ILE A CA 1
ATOM 1526 C C . ILE A 1 190 ? -3.879 -10.796 2.417 1.00 98.62 190 ILE A C 1
ATOM 1528 O O . ILE A 1 190 ? -3.986 -9.890 1.592 1.00 98.62 190 ILE A O 1
ATOM 1532 N N . VAL A 1 191 ? -2.877 -11.672 2.395 1.00 98.12 191 VAL A N 1
ATOM 1533 C CA . VAL A 1 191 ? -1.817 -11.663 1.383 1.00 98.12 191 VAL A CA 1
ATOM 1534 C C . VAL A 1 191 ? -1.677 -13.054 0.797 1.00 98.12 191 VAL A C 1
ATOM 1536 O O . VAL A 1 191 ? -1.521 -14.031 1.533 1.00 98.12 191 VAL A O 1
ATOM 1539 N N . TRP A 1 192 ? -1.687 -13.132 -0.528 1.00 98.19 192 TRP A N 1
ATOM 1540 C CA . TRP A 1 192 ? -1.393 -14.338 -1.290 1.00 98.19 192 TRP A CA 1
ATOM 1541 C C . TRP A 1 192 ? -0.023 -14.221 -1.949 1.00 98.19 192 TRP A C 1
ATOM 1543 O O . TRP A 1 192 ? 0.364 -13.146 -2.406 1.00 98.19 192 TRP A O 1
ATOM 1553 N N . ASP A 1 193 ? 0.702 -15.336 -2.032 1.00 95.81 193 ASP A N 1
ATOM 1554 C CA . ASP A 1 193 ? 2.038 -15.386 -2.639 1.00 95.81 193 ASP A CA 1
ATOM 1555 C C . ASP A 1 193 ? 2.044 -15.550 -4.167 1.00 95.81 193 ASP A C 1
ATOM 1557 O O . ASP A 1 193 ? 3.093 -15.832 -4.756 1.00 95.81 193 ASP A O 1
ATOM 1561 N N . ASN A 1 194 ? 0.878 -15.395 -4.797 1.00 96.56 194 ASN A N 1
ATOM 1562 C CA . ASN A 1 194 ? 0.715 -15.288 -6.236 1.00 96.56 194 ASN A CA 1
ATOM 1563 C C . ASN A 1 194 ? -0.541 -14.464 -6.584 1.00 96.56 194 ASN A C 1
ATOM 1565 O O . ASN A 1 194 ? -1.418 -14.240 -5.749 1.00 96.56 194 ASN A O 1
ATOM 1569 N N . ALA A 1 195 ? -0.648 -14.049 -7.842 1.00 95.12 195 ALA A N 1
ATOM 1570 C CA . ALA A 1 195 ? -1.838 -13.406 -8.387 1.00 95.12 195 ALA A CA 1
ATOM 1571 C C . ALA A 1 195 ? -2.087 -13.892 -9.818 1.00 95.12 195 ALA A C 1
ATOM 1573 O O . ALA A 1 195 ? -1.145 -14.122 -10.583 1.00 95.12 195 ALA A O 1
ATOM 1574 N N . ASP A 1 196 ? -3.354 -14.037 -10.192 1.00 93.50 196 ASP A N 1
ATOM 1575 C CA . ASP A 1 196 ? -3.737 -14.206 -11.589 1.00 93.50 196 ASP A CA 1
ATOM 1576 C C . ASP A 1 196 ? -3.755 -12.829 -12.259 1.00 93.50 196 ASP A C 1
ATOM 1578 O O . ASP A 1 196 ? -4.680 -12.049 -12.066 1.00 93.50 196 ASP A O 1
ATOM 1582 N N . LEU A 1 197 ? -2.732 -12.520 -13.056 1.00 88.38 197 LEU A N 1
ATOM 1583 C CA . LEU A 1 197 ? -2.610 -11.210 -13.708 1.00 88.38 197 LEU A CA 1
ATOM 1584 C C . LEU A 1 197 ? -3.647 -10.974 -14.814 1.00 88.38 197 LEU A C 1
ATOM 1586 O O . LEU A 1 197 ? -3.864 -9.830 -15.210 1.00 88.38 197 LEU A O 1
ATOM 1590 N N . VAL A 1 198 ? -4.261 -12.038 -15.339 1.00 87.69 198 VAL A N 1
ATOM 1591 C CA . VAL A 1 198 ? -5.269 -11.934 -16.400 1.00 87.69 198 VAL A CA 1
ATOM 1592 C C . VAL A 1 198 ? -6.623 -11.614 -15.785 1.00 87.69 198 VAL A C 1
ATOM 1594 O O . VAL A 1 198 ? -7.289 -10.681 -16.231 1.00 87.69 198 VAL A O 1
ATOM 1597 N N . ASN A 1 199 ? -7.011 -12.375 -14.760 1.00 88.44 199 ASN A N 1
ATOM 1598 C CA . ASN A 1 199 ? -8.311 -12.224 -14.102 1.00 88.44 199 ASN A CA 1
ATOM 1599 C C . ASN A 1 199 ? -8.295 -11.225 -12.940 1.00 88.44 199 ASN A C 1
ATOM 1601 O O . ASN A 1 199 ? -9.360 -10.780 -12.537 1.00 88.44 199 ASN A O 1
ATOM 1605 N N . LYS A 1 200 ? -7.108 -10.836 -12.456 1.00 85.81 200 LYS A N 1
ATOM 1606 C CA . LYS A 1 200 ? -6.893 -9.910 -11.326 1.00 85.81 200 LYS A CA 1
ATOM 1607 C C . LYS A 1 200 ? -7.448 -10.443 -10.018 1.00 85.81 200 LYS A C 1
ATOM 1609 O O . LYS A 1 200 ? -8.013 -9.711 -9.221 1.00 85.81 200 LYS A O 1
ATOM 1614 N N . GLU A 1 201 ? -7.237 -11.733 -9.809 1.00 92.12 201 GLU A N 1
ATOM 1615 C CA . GLU A 1 201 ? -7.746 -12.475 -8.663 1.00 92.12 201 GLU A CA 1
ATOM 1616 C C . GLU A 1 201 ? -6.584 -13.045 -7.836 1.00 92.12 201 GLU A C 1
ATOM 1618 O O . GLU A 1 201 ? -5.495 -13.304 -8.377 1.00 92.12 201 GLU A O 1
ATOM 1623 N N . PRO A 1 202 ? -6.788 -13.282 -6.529 1.00 96.94 202 PRO A N 1
ATOM 1624 C CA . PRO A 1 202 ? -5.803 -13.960 -5.706 1.00 96.94 202 PRO A CA 1
ATOM 1625 C C . PRO A 1 202 ? -5.527 -15.374 -6.230 1.00 96.94 202 PRO A C 1
ATOM 1627 O O . PRO A 1 202 ? -6.435 -16.125 -6.591 1.00 96.94 202 PRO A O 1
ATOM 1630 N N . ALA A 1 203 ? -4.254 -15.765 -6.225 1.00 96.94 203 ALA A N 1
ATOM 1631 C CA . ALA A 1 203 ? -3.810 -17.097 -6.620 1.00 96.94 203 ALA A CA 1
ATOM 1632 C C . ALA A 1 203 ? -2.734 -17.615 -5.655 1.00 96.94 203 ALA A C 1
ATOM 1634 O O . ALA A 1 203 ? -2.163 -16.866 -4.873 1.00 96.94 203 ALA A O 1
ATOM 1635 N N . GLY A 1 204 ? -2.402 -18.904 -5.721 1.00 95.62 204 GLY A N 1
ATOM 1636 C CA . GLY A 1 204 ? -1.365 -19.472 -4.851 1.00 95.62 204 GLY A CA 1
ATOM 1637 C C . GLY A 1 204 ? -1.816 -19.617 -3.395 1.00 95.62 204 GLY A C 1
ATOM 1638 O O . GLY A 1 204 ? -2.993 -19.868 -3.126 1.00 95.62 204 GLY A O 1
ATOM 1639 N N . ASN A 1 205 ? -0.870 -19.533 -2.460 1.00 96.81 205 ASN A N 1
ATOM 1640 C CA . ASN A 1 205 ? -1.129 -19.767 -1.042 1.00 96.81 205 ASN A CA 1
ATOM 1641 C C . ASN A 1 205 ? -1.353 -18.453 -0.298 1.00 96.81 205 ASN A C 1
ATOM 1643 O O . ASN A 1 205 ? -0.644 -17.472 -0.509 1.00 96.81 205 ASN A O 1
ATOM 1647 N N . VAL A 1 206 ? -2.289 -18.478 0.647 1.00 97.81 206 VAL A N 1
ATOM 1648 C CA . VAL A 1 206 ? -2.462 -17.408 1.631 1.00 97.81 206 VAL A CA 1
ATOM 1649 C C . VAL A 1 206 ? -1.286 -17.452 2.610 1.00 97.81 206 VAL A C 1
ATOM 1651 O O . VAL A 1 206 ? -1.098 -18.454 3.299 1.00 97.81 206 VAL A O 1
ATOM 1654 N N . ILE A 1 207 ? -0.500 -16.378 2.668 1.00 96.06 207 ILE A N 1
ATOM 1655 C CA . ILE A 1 207 ? 0.659 -16.233 3.567 1.00 96.06 207 ILE A CA 1
ATOM 1656 C C . ILE A 1 207 ? 0.385 -15.302 4.751 1.00 96.06 207 ILE A C 1
ATOM 1658 O O . ILE A 1 207 ? 1.083 -15.385 5.757 1.00 96.06 207 ILE A O 1
ATOM 1662 N N . VAL A 1 208 ? -0.654 -14.468 4.654 1.00 97.94 208 VAL A N 1
ATOM 1663 C CA . VAL A 1 208 ? -1.226 -13.694 5.764 1.00 97.94 208 VAL A CA 1
ATOM 1664 C C . VAL A 1 208 ? -2.742 -13.759 5.649 1.00 97.94 208 VAL A C 1
ATOM 1666 O O . VAL A 1 208 ? -3.272 -13.610 4.552 1.00 97.94 208 VAL A O 1
ATOM 1669 N N . ASN A 1 209 ? -3.433 -13.986 6.763 1.00 98.38 209 ASN A N 1
ATOM 1670 C CA . ASN A 1 209 ? -4.880 -13.830 6.893 1.00 98.38 209 ASN A CA 1
ATOM 1671 C C . ASN A 1 209 ? -5.186 -13.553 8.360 1.00 98.38 209 ASN A C 1
ATOM 1673 O O . ASN A 1 209 ? -5.337 -14.478 9.162 1.00 98.38 209 ASN A O 1
ATOM 1677 N N . GLU A 1 210 ? -5.180 -12.277 8.713 1.00 98.69 210 GLU A N 1
ATOM 1678 C CA . GLU A 1 210 ? -5.323 -11.846 10.094 1.00 98.69 210 GLU A CA 1
ATOM 1679 C C . GLU A 1 210 ? -6.231 -10.622 10.180 1.00 98.69 210 GLU A C 1
ATOM 1681 O O . GLU A 1 210 ? -6.157 -9.708 9.357 1.00 98.69 210 GLU A O 1
ATOM 1686 N N . THR A 1 211 ? -7.070 -10.608 11.215 1.00 98.75 211 THR A N 1
ATOM 1687 C CA . THR A 1 211 ? -7.887 -9.461 11.600 1.00 98.75 211 THR A CA 1
ATOM 1688 C C . THR A 1 211 ? -7.486 -9.011 12.996 1.00 98.75 211 THR A C 1
ATOM 1690 O O . THR A 1 211 ? -7.561 -9.792 13.947 1.00 98.75 211 THR A O 1
ATOM 1693 N N . ILE A 1 212 ? -7.136 -7.736 13.133 1.00 98.69 212 ILE A N 1
ATOM 1694 C CA . ILE A 1 212 ? -6.793 -7.104 14.407 1.00 98.69 212 ILE A CA 1
ATOM 1695 C C . ILE A 1 212 ? -7.794 -6.004 14.755 1.00 98.69 212 ILE A C 1
ATOM 1697 O O . ILE A 1 212 ? -8.454 -5.433 13.885 1.00 98.69 212 ILE A O 1
ATOM 1701 N N . THR A 1 213 ? -7.897 -5.680 16.044 1.00 98.38 213 THR A N 1
ATOM 1702 C CA . THR A 1 213 ? -8.502 -4.409 16.460 1.00 98.38 213 THR A CA 1
ATOM 1703 C C . THR A 1 213 ? -7.458 -3.313 16.292 1.00 98.38 213 THR A C 1
ATOM 1705 O O . THR A 1 213 ? -6.357 -3.449 16.820 1.00 98.38 213 THR A O 1
ATOM 1708 N N . ALA A 1 214 ? -7.805 -2.235 15.599 1.00 97.56 214 ALA A N 1
ATOM 1709 C CA . ALA A 1 214 ? -6.916 -1.102 15.375 1.00 97.56 214 ALA A CA 1
ATOM 1710 C C . ALA A 1 214 ? -7.614 0.223 15.697 1.00 97.56 214 ALA A C 1
ATOM 1712 O O . ALA A 1 214 ? -8.843 0.297 15.794 1.00 97.56 214 ALA A O 1
ATOM 1713 N N . SER A 1 215 ? -6.815 1.262 15.915 1.00 96.62 215 SER A N 1
ATOM 1714 C CA . SER A 1 215 ? -7.272 2.630 16.148 1.00 96.62 215 SER A CA 1
ATOM 1715 C C . SER A 1 215 ? -6.421 3.568 15.308 1.00 96.62 215 SER A C 1
ATOM 1717 O O . SER A 1 215 ? -5.198 3.487 15.378 1.00 96.62 215 SER A O 1
ATOM 1719 N N . PHE A 1 216 ? -7.068 4.428 14.530 1.00 96.69 216 PHE A N 1
ATOM 1720 C CA . PHE A 1 216 ? -6.408 5.362 13.626 1.00 96.69 216 PHE A CA 1
ATOM 1721 C C . PHE A 1 216 ? -6.903 6.773 13.895 1.00 96.69 216 PHE A C 1
ATOM 1723 O O . PHE A 1 216 ? -8.114 7.000 13.971 1.00 96.69 216 PHE A O 1
ATOM 1730 N N . SER A 1 217 ? -5.973 7.713 14.038 1.00 94.56 217 SER A N 1
ATOM 1731 C CA . SER A 1 217 ? -6.313 9.130 13.952 1.00 94.56 217 SER A CA 1
ATOM 1732 C C . SER A 1 217 ? -6.850 9.447 12.555 1.00 94.56 217 SER A C 1
ATOM 1734 O O . SER A 1 217 ? -6.266 9.021 11.561 1.00 94.56 217 SER A O 1
ATOM 1736 N N . MET A 1 218 ? -7.954 10.190 12.491 1.00 88.06 218 MET A N 1
ATOM 1737 C CA . MET A 1 218 ? -8.522 10.727 11.248 1.00 88.06 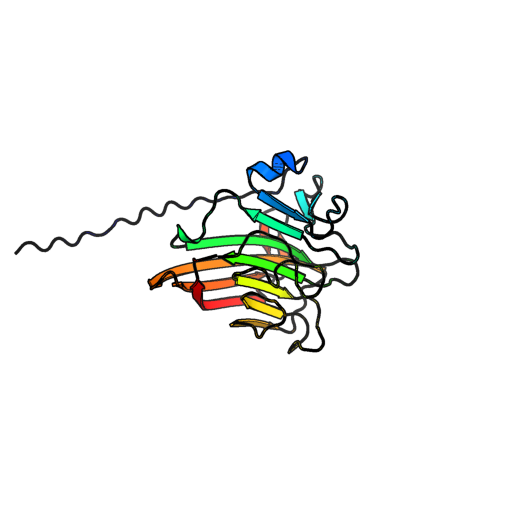218 MET A CA 1
ATOM 1738 C C . MET A 1 218 ? -8.095 12.182 10.994 1.00 88.06 218 MET A C 1
ATOM 1740 O O . MET A 1 218 ? -8.679 12.845 10.146 1.00 88.06 218 MET A O 1
ATOM 1744 N N . ASP A 1 219 ? -7.128 12.697 11.759 1.00 82.94 219 ASP A N 1
ATOM 1745 C CA . ASP A 1 219 ? -6.648 14.081 11.641 1.00 82.94 219 ASP A CA 1
ATOM 1746 C C . ASP A 1 219 ? -5.533 14.258 10.581 1.00 82.94 219 ASP A C 1
ATOM 1748 O O . ASP A 1 219 ? -4.978 15.355 10.474 1.00 82.94 219 ASP A O 1
ATOM 1752 N N . TYR A 1 220 ? -5.194 13.195 9.839 1.00 71.94 220 TYR A N 1
ATOM 1753 C CA . TYR A 1 220 ? -4.228 13.180 8.729 1.00 71.94 220 TYR A CA 1
ATOM 1754 C C . TYR A 1 220 ? -4.951 13.252 7.379 1.00 71.94 220 TYR A C 1
ATOM 1756 O O . TYR A 1 220 ? -5.864 12.414 7.181 1.00 71.94 220 TYR A O 1
#

Radius of gyration: 18.3 Å; chains: 1; bounding box: 66×34×48 Å